Protein AF-A0A0D2D6T4-F1 (afdb_monomer_lite)

Organism: NCBI:txid215243

Secondary structure (DSSP, 8-state):
-HHHHHHHTTTT---S-HHHHHHTTS-SSHHHHHHH-TTSHHHHHHHHHHHHHHHHHHHHT-GGGHHHHHHHHHHHHHHHH---SSTT-HHHHHHHHHHHHHHHHHHHHS-SSS-HHHHHHHHHHHHHHHHHHHHHTT----HHHHHHHHHHHHHHHHHHHHHT---HHHHHHHHHHHHTS-HHHHTT-HHHHHHHHHHHHHHHHH-SS--HHHHHHTS-GGG--S-GGG---HHHHHHHHTTTHHHH-TTS-TTS-PPPPPPHHHHHHHHHHHHHHHHHHHHHHHTT--S-HHHHHHHHHHHHHHHHHHHHHHHHHH-S----HHHHHHHHHHHHHHHHHHHHHHHHSTTHHHHHHHHHHHHHHHHHH-

Radius of gyration: 22.9 Å; chains: 1; bounding box: 55×46×65 Å

Structure (mmCIF, N/CA/C/O backbone):
data_AF-A0A0D2D6T4-F1
#
_entry.id   AF-A0A0D2D6T4-F1
#
loop_
_atom_site.group_PDB
_atom_site.id
_atom_site.type_symbol
_atom_site.label_atom_id
_atom_site.label_alt_id
_atom_site.label_comp_id
_atom_site.label_asym_id
_atom_site.label_entity_id
_atom_site.label_seq_id
_atom_site.pdbx_PDB_ins_code
_atom_site.Cartn_x
_atom_site.Cartn_y
_atom_site.Cartn_z
_atom_site.occupancy
_atom_site.B_iso_or_equiv
_atom_site.auth_seq_id
_atom_site.auth_comp_id
_atom_site.auth_asym_id
_atom_site.auth_atom_id
_atom_site.pdbx_PDB_model_num
ATOM 1 N N . MET A 1 1 ? -0.166 -14.106 -16.302 1.00 88.19 1 MET A N 1
ATOM 2 C CA . MET A 1 1 ? 0.747 -13.078 -15.743 1.00 88.19 1 MET A CA 1
ATOM 3 C C . MET A 1 1 ? 0.333 -11.686 -16.197 1.00 88.19 1 MET A C 1
ATOM 5 O O . MET A 1 1 ? -0.173 -10.953 -15.367 1.00 88.19 1 MET A O 1
ATOM 9 N N . ILE A 1 2 ? 0.419 -11.361 -17.492 1.00 90.38 2 ILE A N 1
ATOM 10 C CA . ILE A 1 2 ? 0.046 -10.035 -18.029 1.00 90.38 2 ILE A CA 1
ATOM 11 C C . ILE A 1 2 ? -1.381 -9.615 -17.632 1.00 90.38 2 ILE A C 1
ATOM 13 O O . ILE A 1 2 ? -1.570 -8.547 -17.066 1.00 90.38 2 ILE A O 1
ATOM 17 N N . GLU A 1 3 ? -2.380 -10.480 -17.823 1.00 88.69 3 GLU A N 1
ATOM 18 C CA . GLU A 1 3 ? -3.764 -10.184 -17.408 1.00 88.69 3 GLU A CA 1
ATOM 19 C C . GLU A 1 3 ? -3.902 -9.929 -15.899 1.00 88.69 3 GLU A C 1
ATOM 21 O O . GLU A 1 3 ? -4.675 -9.075 -15.469 1.00 88.69 3 GLU A O 1
ATOM 26 N N . HIS A 1 4 ? -3.131 -10.652 -15.083 1.00 87.50 4 HIS A N 1
ATOM 27 C CA . HIS A 1 4 ? -3.132 -10.474 -13.634 1.00 87.50 4 HIS A CA 1
ATOM 28 C C . HIS A 1 4 ? -2.545 -9.109 -13.249 1.00 87.50 4 HIS A C 1
ATOM 30 O O . HIS A 1 4 ? -3.138 -8.404 -12.437 1.00 87.50 4 HIS A O 1
ATOM 36 N N . TYR A 1 5 ? -1.451 -8.693 -13.895 1.00 91.25 5 TYR A N 1
ATOM 37 C CA . TYR A 1 5 ? -0.889 -7.348 -13.750 1.00 91.25 5 TYR A CA 1
ATOM 38 C C . TYR A 1 5 ? -1.898 -6.257 -14.120 1.00 91.25 5 TYR A C 1
ATOM 40 O O . TYR A 1 5 ? -2.129 -5.347 -13.327 1.00 91.25 5 TYR A O 1
ATOM 48 N N . LEU A 1 6 ? -2.551 -6.379 -15.280 1.00 90.38 6 LEU A N 1
ATOM 49 C CA . LEU A 1 6 ? -3.561 -5.415 -15.730 1.00 90.38 6 LEU A CA 1
ATOM 50 C C . LEU A 1 6 ? -4.735 -5.312 -14.742 1.00 90.38 6 LEU A C 1
ATOM 52 O O . LEU A 1 6 ? -5.252 -4.227 -14.497 1.00 90.38 6 LEU A O 1
ATOM 56 N N . LYS A 1 7 ? -5.144 -6.436 -14.142 1.00 87.62 7 LYS A N 1
ATOM 57 C CA . LYS A 1 7 ? -6.266 -6.489 -13.196 1.00 87.62 7 LYS A CA 1
ATOM 58 C C . LYS A 1 7 ? -5.933 -5.944 -11.802 1.00 87.62 7 LYS A C 1
ATOM 60 O O . LYS A 1 7 ? -6.830 -5.415 -11.146 1.00 87.62 7 LYS A O 1
ATOM 65 N N . VAL A 1 8 ? -4.712 -6.168 -11.316 1.00 87.31 8 VAL A N 1
ATOM 66 C CA . VAL A 1 8 ? -4.340 -5.941 -9.906 1.00 87.31 8 VAL A CA 1
ATOM 67 C C . VAL A 1 8 ? -3.426 -4.733 -9.733 1.00 87.31 8 VAL A C 1
ATOM 69 O O . VAL A 1 8 ? -3.604 -3.964 -8.794 1.00 87.31 8 VAL A O 1
ATOM 72 N N . VAL A 1 9 ? -2.455 -4.556 -10.628 1.00 90.25 9 VAL A N 1
ATOM 73 C CA . VAL A 1 9 ? -1.401 -3.548 -10.475 1.00 90.25 9 VAL A CA 1
ATOM 74 C C . VAL A 1 9 ? -1.791 -2.241 -11.143 1.00 90.25 9 VAL A C 1
ATOM 76 O O . VAL A 1 9 ? -1.708 -1.211 -10.492 1.00 90.25 9 VAL A O 1
ATOM 79 N N . VAL A 1 10 ? -2.265 -2.259 -12.393 1.00 87.88 10 VAL A N 1
ATOM 80 C CA . VAL A 1 10 ? -2.522 -1.027 -13.174 1.00 87.88 10 VAL A CA 1
ATOM 81 C C . VAL A 1 10 ? -3.550 -0.105 -12.516 1.00 87.88 10 VAL A C 1
ATOM 83 O O . VAL A 1 10 ? -3.416 1.117 -12.575 1.00 87.88 10 VAL A O 1
ATOM 86 N N . SER A 1 11 ? -4.558 -0.669 -11.842 1.00 82.81 11 SER A N 1
ATOM 87 C CA . SER A 1 11 ? -5.554 0.127 -11.115 1.00 82.81 11 SER A CA 1
ATOM 88 C C . SER A 1 11 ? -4.965 0.903 -9.937 1.00 82.81 11 SER A C 1
ATOM 90 O O . SER A 1 11 ? -5.529 1.916 -9.542 1.00 82.81 11 SER A O 1
ATOM 92 N N . GLU A 1 12 ? -3.852 0.428 -9.376 1.00 85.62 12 GLU A N 1
ATOM 93 C CA . GLU A 1 12 ? -3.219 0.999 -8.187 1.00 85.62 12 GLU A CA 1
ATOM 94 C C . GLU A 1 12 ? -1.945 1.784 -8.525 1.00 85.62 12 GLU A C 1
ATOM 96 O O . GLU A 1 12 ? -1.728 2.876 -8.002 1.00 85.62 12 GLU A O 1
ATOM 101 N N . PHE A 1 13 ? -1.115 1.257 -9.423 1.00 88.81 13 PHE A N 1
ATOM 102 C CA . PHE A 1 13 ? 0.166 1.814 -9.835 1.00 88.81 13 PHE A CA 1
ATOM 103 C C . PHE A 1 13 ? 0.249 1.862 -11.359 1.00 88.81 13 PHE A C 1
ATOM 105 O O . PHE A 1 13 ? 0.457 0.848 -12.027 1.00 88.81 13 PHE A O 1
ATOM 112 N N . LYS A 1 14 ? 0.157 3.073 -11.910 1.00 88.94 14 LYS A N 1
ATOM 113 C CA . LYS A 1 14 ? 0.321 3.335 -13.344 1.00 88.94 14 LYS A CA 1
ATOM 114 C C . LYS A 1 14 ? 1.806 3.379 -13.705 1.00 88.94 14 LYS A C 1
ATOM 116 O O . LYS A 1 14 ? 2.339 4.443 -14.003 1.00 88.94 14 LYS A O 1
ATOM 121 N N . LEU A 1 15 ? 2.492 2.237 -13.630 1.00 88.00 15 LEU A N 1
ATOM 122 C CA . LEU A 1 15 ? 3.939 2.126 -13.879 1.00 88.00 15 LEU A CA 1
ATOM 123 C C . LEU A 1 15 ? 4.319 2.302 -15.353 1.00 88.00 15 LEU A C 1
ATOM 125 O O . LEU A 1 15 ? 5.394 2.831 -15.638 1.00 88.00 15 LEU A O 1
ATOM 129 N N . LEU A 1 16 ? 3.456 1.894 -16.283 1.00 89.19 16 LEU A N 1
ATOM 130 C CA . LEU A 1 16 ? 3.732 1.928 -17.717 1.00 89.19 16 LEU A CA 1
ATOM 131 C C . LEU A 1 16 ? 2.926 3.032 -18.424 1.00 89.19 16 LEU A C 1
ATOM 133 O O . LEU A 1 16 ? 1.867 3.430 -17.943 1.00 89.19 16 LEU A O 1
ATOM 137 N N . PRO A 1 17 ? 3.409 3.554 -19.566 1.00 85.81 17 PRO A N 1
ATOM 138 C CA . PRO A 1 17 ? 2.596 4.383 -20.456 1.00 85.81 17 PRO A CA 1
ATOM 139 C C . PRO A 1 17 ? 1.376 3.617 -20.988 1.00 85.81 17 PRO A C 1
ATOM 141 O O . PRO A 1 17 ? 1.504 2.450 -21.355 1.00 85.81 17 PRO A O 1
ATOM 144 N N . THR A 1 18 ? 0.227 4.281 -21.161 1.00 81.81 18 THR A N 1
ATOM 145 C CA . THR A 1 18 ? -1.017 3.657 -21.671 1.00 81.81 18 THR A CA 1
ATOM 146 C C . THR A 1 18 ? -0.830 2.962 -23.025 1.00 81.81 18 THR A C 1
ATOM 148 O O . THR A 1 18 ? -1.409 1.906 -23.290 1.00 81.81 18 THR A O 1
ATOM 151 N N . ALA A 1 19 ? 0.013 3.537 -23.891 1.00 80.56 19 ALA A N 1
ATOM 152 C CA . ALA A 1 19 ? 0.353 2.945 -25.183 1.00 80.56 19 ALA A CA 1
ATOM 153 C C . ALA A 1 19 ? 1.073 1.593 -25.029 1.00 80.56 19 ALA A C 1
ATOM 155 O O . ALA A 1 19 ? 0.808 0.671 -25.794 1.00 80.56 19 ALA A O 1
ATOM 156 N N . GLN A 1 20 ? 1.937 1.470 -24.017 1.00 82.62 20 GLN A N 1
ATOM 157 C CA . GLN A 1 20 ? 2.655 0.234 -23.711 1.00 82.62 20 GLN A CA 1
ATOM 158 C C . GLN A 1 20 ? 1.758 -0.786 -23.011 1.00 82.62 20 GLN A C 1
ATOM 160 O O . GLN A 1 20 ? 1.871 -1.970 -23.284 1.00 82.62 20 GLN A O 1
ATOM 165 N N . GLU A 1 21 ? 0.823 -0.354 -22.162 1.00 81.81 21 GLU A N 1
ATOM 166 C CA . GLU A 1 21 ? -0.161 -1.259 -21.548 1.00 81.81 21 GLU A CA 1
ATOM 167 C C . GLU A 1 21 ? -1.067 -1.914 -22.599 1.00 81.81 21 GLU A C 1
ATOM 169 O O . GLU A 1 21 ? -1.351 -3.111 -22.529 1.00 81.81 21 GLU A O 1
ATOM 174 N N . SER A 1 22 ? -1.463 -1.142 -23.615 1.00 79.88 22 SER A N 1
ATOM 175 C CA . SER A 1 22 ? -2.326 -1.607 -24.706 1.00 79.88 22 SER A CA 1
ATOM 176 C C . SER A 1 22 ? -1.634 -2.616 -25.632 1.00 79.88 22 SER A C 1
ATOM 178 O O . SER A 1 22 ? -2.311 -3.410 -26.284 1.00 79.88 22 SER A O 1
ATOM 180 N N . SER A 1 23 ? -0.296 -2.613 -25.693 1.00 82.44 23 SER A N 1
ATOM 181 C CA . SER A 1 23 ? 0.483 -3.503 -26.561 1.00 82.44 23 SER A CA 1
ATOM 182 C C . SER A 1 23 ? 0.900 -4.823 -25.901 1.00 82.44 23 SER A C 1
ATOM 184 O O . SER A 1 23 ? 1.318 -5.744 -26.605 1.00 82.44 23 SER A O 1
ATOM 186 N N . LEU A 1 24 ? 0.737 -4.975 -24.578 1.00 83.25 24 LEU A N 1
ATOM 187 C CA . LEU A 1 24 ? 1.243 -6.140 -23.831 1.00 83.25 24 LEU A CA 1
ATOM 188 C C . LEU A 1 24 ? 0.670 -7.485 -24.307 1.00 83.25 24 LEU A C 1
ATOM 190 O O . LEU A 1 24 ? 1.347 -8.507 -24.214 1.00 83.25 24 LEU A O 1
ATOM 194 N N . LEU A 1 25 ? -0.570 -7.498 -24.804 1.00 85.75 25 LEU A N 1
ATOM 195 C CA . LEU A 1 25 ? -1.277 -8.716 -25.225 1.00 85.75 25 LEU A CA 1
ATOM 196 C C . LEU A 1 25 ? -1.116 -9.042 -26.720 1.00 85.75 25 LEU A C 1
ATOM 198 O O . LEU A 1 25 ? -1.708 -10.004 -27.198 1.00 85.75 25 LEU A O 1
ATOM 202 N N . ILE A 1 26 ? -0.322 -8.267 -27.467 1.00 86.44 26 ILE A N 1
ATOM 203 C CA . ILE A 1 26 ? -0.157 -8.456 -28.919 1.00 86.44 26 ILE A CA 1
ATOM 204 C C . ILE A 1 26 ? 0.676 -9.709 -29.239 1.00 86.44 26 ILE A C 1
ATOM 206 O O . ILE A 1 26 ? 0.500 -10.330 -30.287 1.00 86.44 26 ILE A O 1
ATOM 210 N N . HIS A 1 27 ? 1.598 -10.092 -28.354 1.00 84.69 27 HIS A N 1
ATOM 211 C CA . HIS A 1 27 ? 2.566 -11.151 -28.628 1.00 84.69 27 HIS A CA 1
ATOM 212 C C . HIS A 1 27 ? 2.088 -12.519 -28.130 1.00 84.69 27 HIS A C 1
ATOM 214 O O . HIS A 1 27 ? 1.858 -12.708 -26.940 1.00 84.69 27 HIS A O 1
ATOM 220 N N . GLU A 1 28 ? 2.049 -13.510 -29.026 1.00 82.12 28 GLU A N 1
ATOM 221 C CA . GLU A 1 28 ? 1.697 -14.900 -28.692 1.00 82.12 28 GLU A CA 1
ATOM 222 C C . GLU A 1 28 ? 2.700 -15.542 -27.712 1.00 82.12 28 GLU A C 1
ATOM 224 O O . GLU A 1 28 ? 2.317 -16.265 -26.795 1.00 82.12 28 GLU A O 1
ATOM 229 N N . ASN A 1 29 ? 3.997 -15.236 -27.862 1.00 87.38 29 ASN A N 1
ATOM 230 C CA . ASN A 1 29 ? 5.044 -15.635 -26.917 1.00 87.38 29 ASN A CA 1
ATOM 231 C C . ASN A 1 29 ? 5.882 -14.417 -26.487 1.00 87.38 29 ASN A C 1
ATOM 233 O O . ASN A 1 29 ? 6.942 -14.158 -27.074 1.00 87.38 29 ASN A O 1
ATOM 237 N N . PRO A 1 30 ? 5.428 -13.671 -25.461 1.00 87.19 30 PRO A N 1
ATOM 238 C CA . PRO A 1 30 ? 6.077 -12.432 -25.052 1.00 87.19 30 PRO A CA 1
ATOM 239 C C . PRO A 1 30 ? 7.516 -12.644 -24.567 1.00 87.19 30 PRO A C 1
ATOM 241 O O . PRO A 1 30 ? 8.387 -11.859 -24.911 1.00 87.19 30 PRO A O 1
ATOM 244 N N . LEU A 1 31 ? 7.813 -13.742 -23.858 1.00 85.31 31 LEU A N 1
ATOM 245 C CA . LEU A 1 31 ? 9.162 -14.021 -23.337 1.00 85.31 31 LEU A CA 1
ATOM 246 C C . LEU A 1 31 ? 10.193 -14.232 -24.455 1.00 85.31 31 LEU A C 1
ATOM 248 O O . LEU A 1 31 ? 11.288 -13.668 -24.417 1.00 85.31 31 LEU A O 1
ATOM 252 N N . LYS A 1 32 ? 9.841 -15.026 -25.476 1.00 88.31 32 LYS A N 1
ATOM 253 C CA . LYS A 1 32 ? 10.710 -15.239 -26.645 1.00 88.31 32 LYS A CA 1
ATOM 254 C C . LYS A 1 32 ? 10.909 -13.938 -27.424 1.00 88.31 32 LYS A C 1
ATOM 256 O O . LYS A 1 32 ? 12.011 -13.668 -27.910 1.00 88.31 32 LYS A O 1
ATOM 261 N N . TRP A 1 33 ? 9.849 -13.140 -27.537 1.00 90.12 33 TRP A N 1
ATOM 262 C CA . TRP A 1 33 ? 9.896 -11.854 -28.217 1.00 90.12 33 TRP A CA 1
ATOM 263 C C . TRP A 1 33 ? 10.809 -10.861 -27.483 1.00 90.12 33 TRP A C 1
ATOM 265 O O . TRP A 1 33 ? 11.714 -10.314 -28.111 1.00 90.12 33 TRP A O 1
ATOM 275 N N . THR A 1 34 ? 10.674 -10.718 -26.161 1.00 87.19 34 THR A N 1
ATOM 276 C CA . THR A 1 34 ? 11.539 -9.878 -25.314 1.00 87.19 34 THR A CA 1
ATOM 277 C C . THR A 1 34 ? 13.015 -10.250 -25.467 1.00 87.19 34 THR A C 1
ATOM 279 O O . THR A 1 34 ? 13.857 -9.376 -25.654 1.00 87.19 34 THR A O 1
ATOM 282 N N . ALA A 1 35 ? 13.344 -11.548 -25.461 1.00 86.31 35 ALA A N 1
ATOM 283 C CA . ALA A 1 35 ? 14.725 -12.011 -25.619 1.00 86.31 35 ALA A CA 1
ATOM 284 C C . ALA A 1 35 ? 15.351 -11.609 -26.968 1.00 86.31 35 ALA A C 1
ATOM 286 O O . ALA A 1 35 ? 16.564 -11.407 -27.043 1.00 86.31 35 ALA A O 1
ATOM 287 N N . SER A 1 36 ? 14.523 -11.480 -28.009 1.00 88.00 36 SER A N 1
ATOM 288 C CA . SER A 1 36 ? 14.942 -11.141 -29.373 1.00 88.00 36 SER A CA 1
ATOM 289 C C . SER A 1 36 ? 14.960 -9.629 -29.643 1.00 88.00 36 SER A C 1
ATOM 291 O O . SER A 1 36 ? 15.596 -9.201 -30.598 1.00 88.00 36 SER A O 1
ATOM 293 N N . ASN A 1 37 ? 14.293 -8.822 -28.807 1.00 85.75 37 ASN A N 1
ATOM 294 C CA . ASN A 1 37 ? 14.059 -7.390 -29.036 1.00 85.75 37 ASN A CA 1
ATOM 295 C C . ASN A 1 37 ? 14.462 -6.534 -27.824 1.00 85.75 37 ASN A C 1
ATOM 297 O O . ASN A 1 37 ? 13.753 -5.608 -27.452 1.00 85.75 37 ASN A O 1
ATOM 301 N N . LYS A 1 38 ? 15.603 -6.830 -27.190 1.00 80.56 38 LYS A N 1
ATOM 302 C CA . LYS A 1 38 ? 16.033 -6.178 -25.934 1.00 80.56 38 LYS A CA 1
ATOM 303 C C . LYS A 1 38 ? 16.125 -4.645 -25.988 1.00 80.56 38 LYS A C 1
ATOM 305 O O . LYS A 1 38 ? 16.027 -4.011 -24.950 1.00 80.56 38 LYS A O 1
ATOM 310 N N . GLY A 1 39 ? 16.319 -4.063 -27.173 1.00 77.00 39 GLY A N 1
ATOM 311 C CA . GLY A 1 39 ? 16.358 -2.608 -27.363 1.00 77.00 39 GLY A CA 1
ATOM 312 C C . GLY A 1 39 ? 14.988 -1.946 -27.556 1.00 77.00 39 GLY A C 1
ATOM 313 O O . GLY A 1 39 ? 14.927 -0.724 -27.658 1.00 77.00 39 GLY A O 1
ATOM 314 N N . ASP A 1 40 ? 13.902 -2.720 -27.644 1.00 84.44 40 ASP A N 1
ATOM 315 C CA . ASP A 1 40 ? 12.550 -2.187 -27.814 1.00 84.44 40 ASP A CA 1
ATOM 316 C C . ASP A 1 40 ? 11.945 -1.794 -26.449 1.00 84.44 40 ASP A C 1
ATOM 318 O O . ASP A 1 40 ? 11.963 -2.604 -25.518 1.00 84.44 40 ASP A O 1
ATOM 322 N N . PRO A 1 41 ? 11.351 -0.595 -26.300 1.00 84.00 41 PRO A N 1
ATOM 323 C CA . PRO A 1 41 ? 10.671 -0.178 -25.069 1.00 84.00 41 PRO A CA 1
ATOM 324 C C . PRO A 1 41 ? 9.613 -1.174 -24.562 1.00 84.00 41 PRO A C 1
ATOM 326 O O . PRO A 1 41 ? 9.427 -1.338 -23.356 1.00 84.00 41 PRO A O 1
ATOM 329 N N . SER A 1 42 ? 8.939 -1.877 -25.471 1.00 86.56 42 SER A N 1
ATOM 330 C CA . SER A 1 42 ? 7.929 -2.885 -25.135 1.00 86.56 42 SER A CA 1
ATOM 331 C C . SER A 1 42 ? 8.566 -4.134 -24.513 1.00 86.56 42 SER A C 1
ATOM 333 O O . SER A 1 42 ? 7.929 -4.829 -23.720 1.00 86.56 42 SER A O 1
ATOM 335 N N . ALA A 1 43 ? 9.843 -4.412 -24.802 1.00 88.50 43 ALA A N 1
ATOM 336 C CA . ALA A 1 43 ? 10.587 -5.483 -24.146 1.00 88.50 43 ALA A CA 1
ATOM 337 C C . ALA A 1 43 ? 10.837 -5.136 -22.673 1.00 88.50 43 ALA A C 1
ATOM 339 O O . ALA A 1 43 ? 10.564 -5.966 -21.805 1.00 88.50 43 ALA A O 1
ATOM 340 N N . SER A 1 44 ? 11.243 -3.897 -22.379 1.00 90.19 44 SER A N 1
ATOM 341 C CA . SER A 1 44 ? 11.376 -3.381 -21.009 1.00 90.19 44 SER A CA 1
ATOM 342 C C . SER A 1 44 ? 10.048 -3.418 -20.248 1.00 90.19 44 SER A C 1
ATOM 344 O O . SER A 1 44 ? 10.003 -3.873 -19.103 1.00 90.19 44 SER A O 1
ATOM 346 N N . ALA A 1 45 ? 8.949 -3.018 -20.900 1.00 91.62 45 ALA A N 1
ATOM 347 C CA . ALA A 1 45 ? 7.602 -3.101 -20.334 1.00 91.62 45 ALA A CA 1
ATOM 348 C C . ALA A 1 45 ? 7.234 -4.539 -19.935 1.00 91.62 45 ALA A C 1
ATOM 350 O O . ALA A 1 45 ? 6.783 -4.781 -18.815 1.00 91.62 45 ALA A O 1
ATOM 351 N N . LEU A 1 46 ? 7.477 -5.508 -20.824 1.00 92.44 46 LEU A N 1
ATOM 352 C CA . LEU A 1 46 ? 7.214 -6.921 -20.557 1.00 92.44 46 LEU A CA 1
ATOM 353 C C . LEU A 1 46 ? 8.064 -7.458 -19.400 1.00 92.44 46 LEU A C 1
ATOM 355 O O . LEU A 1 46 ? 7.520 -8.150 -18.543 1.00 92.44 46 LEU A O 1
ATOM 359 N N . ILE A 1 47 ? 9.356 -7.116 -19.326 1.00 93.00 47 ILE A N 1
ATOM 360 C CA . ILE A 1 47 ? 10.235 -7.521 -18.211 1.00 93.00 47 ILE A CA 1
ATOM 361 C C . ILE A 1 47 ? 9.655 -7.041 -16.871 1.00 93.00 47 ILE A C 1
ATOM 363 O O . ILE A 1 47 ? 9.524 -7.834 -15.935 1.00 93.00 47 ILE A O 1
ATOM 367 N N . ILE A 1 48 ? 9.233 -5.773 -16.804 1.00 94.69 48 ILE A N 1
ATOM 368 C CA . ILE A 1 48 ? 8.594 -5.186 -15.617 1.00 94.69 48 ILE A CA 1
ATOM 369 C C . ILE A 1 48 ? 7.313 -5.941 -15.243 1.00 94.69 48 ILE A C 1
ATOM 371 O O . ILE A 1 48 ? 7.146 -6.365 -14.097 1.00 94.69 48 ILE A O 1
ATOM 375 N N . VAL A 1 49 ? 6.421 -6.148 -16.215 1.00 94.94 49 VAL A N 1
ATOM 376 C CA . VAL A 1 49 ? 5.138 -6.837 -16.010 1.00 94.94 49 VAL A CA 1
ATOM 377 C C . VAL A 1 49 ? 5.354 -8.259 -15.511 1.00 94.94 49 VAL A C 1
ATOM 379 O O . VAL A 1 49 ? 4.662 -8.694 -14.585 1.00 94.94 49 VAL A O 1
ATOM 382 N N . PHE A 1 50 ? 6.310 -8.986 -16.091 1.00 93.94 50 PHE A N 1
ATOM 383 C CA . PHE A 1 50 ? 6.610 -10.354 -15.692 1.00 93.94 50 PHE A CA 1
ATOM 384 C C . PHE A 1 50 ? 7.135 -10.432 -14.266 1.00 93.94 50 PHE A C 1
ATOM 386 O O . PHE A 1 50 ? 6.629 -11.265 -13.519 1.00 93.94 50 PHE A O 1
ATOM 393 N N . ALA A 1 51 ? 8.069 -9.573 -13.849 1.00 94.81 51 ALA A N 1
ATOM 394 C CA . ALA A 1 51 ? 8.592 -9.676 -12.488 1.00 94.81 51 ALA A CA 1
ATOM 395 C C . ALA A 1 51 ? 7.550 -9.308 -11.428 1.00 94.81 51 ALA A C 1
ATOM 397 O O . ALA A 1 51 ? 7.388 -10.052 -10.465 1.00 94.81 51 ALA A O 1
ATOM 398 N N . VAL A 1 52 ? 6.793 -8.222 -11.628 1.00 96.00 52 VAL A N 1
ATOM 399 C CA . VAL A 1 52 ? 5.744 -7.817 -10.677 1.00 96.00 52 VAL A CA 1
ATOM 400 C C . VAL A 1 52 ? 4.649 -8.887 -10.599 1.00 96.00 52 VAL A C 1
ATOM 402 O O . VAL A 1 52 ? 4.220 -9.265 -9.508 1.00 96.00 52 VAL A O 1
ATOM 405 N N . SER A 1 53 ? 4.230 -9.437 -11.745 1.00 94.75 53 SER A N 1
ATOM 406 C CA . SER A 1 53 ? 3.257 -10.539 -11.778 1.00 94.75 53 SER A CA 1
ATOM 407 C C . SER A 1 53 ? 3.789 -11.793 -11.101 1.00 94.75 53 SER A C 1
ATOM 409 O O . SER A 1 53 ? 3.056 -12.442 -10.363 1.00 94.75 53 SER A O 1
ATOM 411 N N . ALA A 1 54 ? 5.039 -12.168 -11.380 1.00 94.56 54 ALA A N 1
ATOM 412 C CA . ALA A 1 54 ? 5.650 -13.357 -10.810 1.00 94.56 54 ALA A CA 1
ATOM 413 C C . ALA A 1 54 ? 5.789 -13.221 -9.292 1.00 94.56 54 ALA A C 1
ATOM 415 O O . ALA A 1 54 ? 5.498 -14.187 -8.594 1.00 94.56 54 ALA A O 1
ATOM 416 N N . ALA A 1 55 ? 6.127 -12.033 -8.780 1.00 94.50 55 ALA A N 1
ATOM 417 C CA . ALA A 1 55 ? 6.164 -11.759 -7.347 1.00 94.50 55 ALA A CA 1
ATOM 418 C C . ALA A 1 55 ? 4.781 -11.946 -6.696 1.00 94.50 55 ALA A C 1
ATOM 420 O O . ALA A 1 55 ? 4.665 -12.674 -5.710 1.00 94.50 55 ALA A O 1
ATOM 421 N N . LEU A 1 56 ? 3.724 -11.365 -7.282 1.00 93.81 56 LEU A N 1
ATOM 422 C CA . LEU A 1 56 ? 2.349 -11.508 -6.779 1.00 93.81 56 LEU A CA 1
ATOM 423 C C . LEU A 1 56 ? 1.871 -12.962 -6.810 1.00 93.81 56 LEU A C 1
ATOM 425 O O . LEU A 1 56 ? 1.399 -13.480 -5.805 1.00 93.81 56 LEU A O 1
ATOM 429 N N . ILE A 1 57 ? 2.032 -13.642 -7.947 1.00 92.69 57 ILE A N 1
ATOM 430 C CA . ILE A 1 57 ? 1.575 -15.027 -8.120 1.00 92.69 57 ILE A CA 1
ATOM 431 C C . ILE A 1 57 ? 2.355 -15.970 -7.203 1.00 92.69 57 ILE A C 1
ATOM 433 O O . ILE A 1 57 ? 1.750 -16.860 -6.613 1.00 92.69 57 ILE A O 1
ATOM 437 N N . THR A 1 58 ? 3.666 -15.765 -7.043 1.00 92.81 58 THR A N 1
ATOM 438 C CA . THR A 1 58 ? 4.485 -16.582 -6.134 1.00 92.81 58 THR A CA 1
ATOM 439 C C . THR A 1 58 ? 3.977 -16.489 -4.699 1.00 92.81 58 THR A C 1
ATOM 441 O O . THR A 1 58 ? 3.927 -17.496 -3.999 1.00 92.81 58 THR A O 1
ATOM 444 N N . ARG A 1 59 ? 3.584 -15.288 -4.263 1.00 91.44 59 ARG A N 1
ATOM 445 C CA . ARG A 1 59 ? 3.062 -15.054 -2.916 1.00 91.44 59 ARG A CA 1
ATOM 446 C C . ARG A 1 59 ? 1.630 -15.562 -2.736 1.00 91.44 59 ARG A C 1
ATOM 448 O O . ARG A 1 59 ? 1.318 -16.155 -1.711 1.00 91.44 59 ARG A O 1
ATOM 455 N N . ASP A 1 60 ? 0.751 -15.290 -3.699 1.00 87.69 60 ASP A N 1
ATOM 456 C CA . ASP A 1 60 ? -0.692 -15.481 -3.523 1.00 87.69 60 ASP A CA 1
ATOM 457 C C . ASP A 1 60 ? -1.213 -16.833 -4.018 1.00 87.69 60 ASP A C 1
ATOM 459 O O . ASP A 1 60 ? -2.241 -17.291 -3.523 1.00 87.69 60 ASP A O 1
ATOM 463 N N . LEU A 1 61 ? -0.558 -17.452 -5.007 1.00 86.50 61 LEU A N 1
ATOM 464 C CA . LEU A 1 61 ? -1.123 -18.579 -5.759 1.00 86.50 61 LEU A CA 1
ATOM 465 C C . LEU A 1 61 ? -0.206 -19.804 -5.821 1.00 86.50 61 LEU A C 1
ATOM 467 O O . LEU A 1 61 ? -0.683 -20.917 -5.617 1.00 86.50 61 LEU A O 1
ATOM 471 N N . ASP A 1 62 ? 1.079 -19.627 -6.138 1.00 88.62 62 ASP A N 1
ATOM 472 C CA . ASP A 1 62 ? 1.990 -20.748 -6.385 1.00 88.62 62 ASP A CA 1
ATOM 473 C C . ASP A 1 62 ? 3.442 -20.437 -6.000 1.00 88.62 62 ASP A C 1
ATOM 475 O O . ASP A 1 62 ? 4.221 -19.888 -6.783 1.00 88.62 62 ASP A O 1
ATOM 479 N N . VAL A 1 63 ? 3.835 -20.883 -4.805 1.00 87.56 63 VAL A N 1
ATOM 480 C CA . VAL A 1 63 ? 5.195 -20.726 -4.265 1.00 87.56 63 VAL A CA 1
ATOM 481 C C . VAL A 1 63 ? 6.257 -21.405 -5.147 1.00 87.56 63 VAL A C 1
ATOM 483 O O . VAL A 1 63 ? 7.419 -20.993 -5.133 1.00 87.56 63 VAL A O 1
ATOM 486 N N . ASN A 1 64 ? 5.892 -22.388 -5.983 1.00 89.62 64 ASN A N 1
ATOM 487 C CA . ASN A 1 64 ? 6.845 -23.051 -6.882 1.00 89.62 64 ASN A CA 1
ATOM 488 C C . ASN A 1 64 ? 7.402 -22.106 -7.960 1.00 89.62 64 ASN A C 1
ATOM 490 O O . ASN A 1 64 ? 8.455 -22.377 -8.542 1.00 89.62 64 ASN A O 1
ATOM 494 N N . LEU A 1 65 ? 6.747 -20.964 -8.200 1.00 89.56 65 LEU A N 1
ATOM 495 C CA . LEU A 1 65 ? 7.223 -19.934 -9.122 1.00 89.56 65 LEU A CA 1
ATOM 496 C C . LEU A 1 65 ? 8.294 -19.010 -8.524 1.00 89.56 65 LEU A C 1
ATOM 498 O O . LEU A 1 65 ? 8.777 -18.122 -9.229 1.00 89.56 65 LEU A O 1
ATOM 502 N N . ALA A 1 66 ? 8.759 -19.249 -7.293 1.00 89.44 66 ALA A N 1
ATOM 503 C CA . ALA A 1 66 ? 9.788 -18.430 -6.648 1.00 89.44 66 ALA A CA 1
ATOM 504 C C . ALA A 1 66 ? 11.069 -18.277 -7.486 1.00 89.44 66 ALA A C 1
ATOM 506 O O . ALA A 1 66 ? 11.622 -17.181 -7.580 1.00 89.44 66 ALA A O 1
ATOM 507 N N . ILE A 1 67 ? 11.512 -19.344 -8.165 1.00 91.81 67 ILE A N 1
ATOM 508 C CA . ILE A 1 67 ? 12.688 -19.290 -9.052 1.00 91.81 67 ILE A CA 1
ATOM 509 C C . ILE A 1 67 ? 12.427 -18.374 -10.255 1.00 91.81 67 ILE A C 1
ATOM 511 O O . ILE A 1 67 ? 13.317 -17.633 -10.673 1.00 91.81 67 ILE A O 1
ATOM 515 N N . VAL A 1 68 ? 11.214 -18.412 -10.815 1.00 90.94 68 VAL A N 1
ATOM 516 C CA . VAL A 1 68 ? 10.817 -17.542 -11.930 1.00 90.94 68 VAL A CA 1
ATOM 517 C C . VAL A 1 68 ? 10.775 -16.092 -11.461 1.00 90.94 68 VAL A C 1
ATOM 519 O O . VAL A 1 68 ? 11.373 -15.236 -12.104 1.00 90.94 68 VAL A O 1
ATOM 522 N N . SER A 1 69 ? 10.156 -15.830 -10.307 1.00 92.31 69 SER A N 1
ATOM 523 C CA . SER A 1 69 ? 10.105 -14.495 -9.709 1.00 92.31 69 SER A CA 1
ATOM 524 C C . SER A 1 69 ? 11.497 -13.920 -9.456 1.00 92.31 69 SER A C 1
ATOM 526 O O . SER A 1 69 ? 11.730 -12.753 -9.763 1.00 92.31 69 SER A O 1
ATOM 528 N N . LEU A 1 70 ? 12.426 -14.724 -8.929 1.00 92.12 70 LEU A N 1
ATOM 529 C CA . LEU A 1 70 ? 13.799 -14.289 -8.679 1.00 92.12 70 LEU A CA 1
ATOM 530 C C . LEU A 1 70 ? 14.505 -13.904 -9.984 1.00 92.12 70 LEU A C 1
ATOM 532 O O . LEU A 1 70 ? 15.043 -12.806 -10.086 1.00 92.12 70 LEU A O 1
ATOM 536 N N . ARG A 1 71 ? 14.426 -14.763 -11.009 1.00 91.94 71 ARG A N 1
ATOM 537 C CA . ARG A 1 71 ? 15.027 -14.491 -12.324 1.00 91.94 71 ARG A CA 1
ATOM 538 C C . ARG A 1 71 ? 14.443 -13.243 -12.981 1.00 91.94 71 ARG A C 1
ATOM 540 O O . ARG A 1 71 ? 15.191 -12.424 -13.498 1.00 91.94 71 ARG A O 1
ATOM 547 N N . SER A 1 72 ? 13.121 -13.074 -12.939 1.00 92.69 72 SER A N 1
ATOM 548 C CA . SER A 1 72 ? 12.476 -11.881 -13.491 1.00 92.69 72 SER A CA 1
ATOM 549 C C . SER A 1 72 ? 12.876 -10.611 -12.736 1.00 92.69 72 SER A C 1
ATOM 551 O O . SER A 1 72 ? 13.047 -9.567 -13.360 1.00 92.69 72 SER A O 1
ATOM 553 N N . ARG A 1 73 ? 13.081 -10.688 -11.413 1.00 93.50 73 ARG A N 1
ATOM 554 C CA . ARG A 1 73 ? 13.614 -9.563 -10.631 1.00 93.50 73 ARG A CA 1
ATOM 555 C C . ARG A 1 73 ? 15.049 -9.226 -11.040 1.00 93.50 73 ARG A C 1
ATOM 557 O O . ARG A 1 73 ? 15.361 -8.049 -11.203 1.00 93.50 73 ARG A O 1
ATOM 564 N N . ASP A 1 74 ? 15.895 -10.231 -11.260 1.00 92.56 74 ASP A N 1
ATOM 565 C CA . ASP A 1 74 ? 17.271 -10.029 -11.736 1.00 92.56 74 ASP A CA 1
ATOM 566 C C . ASP A 1 74 ? 17.306 -9.350 -13.115 1.00 92.56 74 ASP A C 1
ATOM 568 O O . ASP A 1 74 ? 18.182 -8.529 -13.386 1.00 92.56 74 ASP A O 1
ATOM 572 N N . ASP A 1 75 ? 16.343 -9.651 -13.987 1.00 91.44 75 ASP A N 1
ATOM 573 C CA . ASP A 1 75 ? 16.229 -8.995 -15.291 1.00 91.44 75 ASP A CA 1
ATOM 574 C C . ASP A 1 75 ? 15.814 -7.517 -15.172 1.00 91.44 75 ASP A C 1
ATOM 576 O O . ASP A 1 75 ? 16.361 -6.681 -15.891 1.00 91.44 75 ASP A O 1
ATOM 580 N N . ILE A 1 76 ? 14.947 -7.154 -14.215 1.00 93.12 76 ILE A N 1
ATOM 581 C CA . ILE A 1 76 ? 14.685 -5.734 -13.905 1.00 93.12 76 ILE A CA 1
ATOM 582 C C . ILE A 1 76 ? 15.927 -5.065 -13.306 1.00 93.12 76 ILE A C 1
ATOM 584 O O . ILE A 1 76 ? 16.225 -3.923 -13.647 1.00 93.12 76 ILE A O 1
ATOM 588 N N . HIS A 1 77 ? 16.679 -5.749 -12.440 1.00 92.06 77 HIS A N 1
ATOM 589 C CA . HIS A 1 77 ? 17.928 -5.202 -11.907 1.00 92.06 77 HIS A CA 1
ATOM 590 C C . HIS A 1 77 ? 18.917 -4.846 -13.014 1.00 92.06 77 HIS A C 1
ATOM 592 O O . HIS A 1 77 ? 19.513 -3.774 -12.959 1.00 92.06 77 HIS A O 1
ATOM 598 N N . LYS A 1 78 ? 19.062 -5.704 -14.031 1.00 90.50 78 LYS A N 1
ATOM 599 C CA . LYS A 1 78 ? 19.888 -5.398 -15.207 1.00 90.50 78 LYS A CA 1
ATOM 600 C C . LYS A 1 78 ? 19.364 -4.162 -15.929 1.00 90.50 78 LYS A C 1
ATOM 602 O O . LYS A 1 78 ? 20.141 -3.248 -16.159 1.00 90.50 78 LYS A O 1
ATOM 607 N N . LEU A 1 79 ? 18.054 -4.078 -16.173 1.00 87.38 79 LEU A N 1
ATOM 608 C CA . LEU A 1 79 ? 17.429 -2.903 -16.790 1.00 87.38 79 LEU A CA 1
ATOM 609 C C . LEU A 1 79 ? 17.668 -1.607 -15.985 1.00 87.38 79 LEU A C 1
ATOM 611 O O . LEU A 1 79 ? 17.867 -0.545 -16.562 1.00 87.38 79 LEU A O 1
ATOM 615 N N . ALA A 1 80 ? 17.680 -1.681 -14.652 1.00 88.81 80 ALA A N 1
ATOM 616 C CA . ALA A 1 80 ? 17.956 -0.541 -13.772 1.00 88.81 80 ALA A CA 1
ATOM 617 C C . ALA A 1 80 ? 19.453 -0.169 -13.676 1.00 88.81 80 ALA A C 1
ATOM 619 O O . ALA A 1 80 ? 19.787 0.912 -13.181 1.00 88.81 80 ALA A O 1
ATOM 620 N N . LEU A 1 81 ? 20.348 -1.071 -14.088 1.00 84.56 81 LEU A N 1
ATOM 621 C CA . LEU A 1 81 ? 21.806 -0.904 -14.079 1.00 84.56 81 LEU A CA 1
ATOM 622 C C . LEU A 1 81 ? 22.390 -0.635 -15.471 1.00 84.56 81 LEU A C 1
ATOM 624 O O . LEU A 1 81 ? 23.554 -0.257 -15.558 1.00 84.56 81 LEU A O 1
ATOM 628 N N . GLU A 1 82 ? 21.624 -0.844 -16.542 1.00 72.31 82 GLU A N 1
ATOM 629 C CA . GLU A 1 82 ? 22.038 -0.517 -17.903 1.00 72.31 82 GLU A CA 1
ATOM 630 C C . GLU A 1 82 ? 22.206 1.002 -18.036 1.00 72.31 82 GLU A C 1
ATOM 632 O O . GLU A 1 82 ? 21.268 1.753 -18.305 1.00 72.31 82 GLU A O 1
ATOM 637 N N . ASP A 1 83 ? 23.441 1.463 -17.848 1.00 56.66 83 ASP A N 1
ATOM 638 C CA . ASP A 1 83 ? 23.873 2.760 -18.340 1.00 56.66 83 ASP A CA 1
ATOM 639 C C . ASP A 1 83 ? 23.980 2.618 -19.860 1.00 56.66 83 ASP A C 1
ATOM 641 O O . ASP A 1 83 ? 24.917 2.018 -20.394 1.00 56.66 83 ASP A O 1
ATOM 645 N N . GLY A 1 84 ? 22.950 3.086 -20.569 1.00 53.03 84 GLY A N 1
ATOM 646 C CA . GLY A 1 84 ? 22.954 3.091 -22.025 1.00 53.03 84 GLY A CA 1
ATOM 647 C C . GLY A 1 84 ? 24.238 3.740 -22.567 1.00 53.03 84 GLY A C 1
ATOM 648 O O . GLY A 1 84 ? 24.850 4.569 -21.890 1.00 53.03 84 GLY A O 1
ATOM 649 N N . PRO A 1 85 ? 24.644 3.438 -23.815 1.00 46.66 85 PRO A N 1
ATOM 650 C CA . PRO A 1 85 ? 25.867 3.982 -24.421 1.00 46.66 85 PRO A CA 1
ATOM 651 C C . PRO A 1 85 ? 25.893 5.519 -24.481 1.00 46.66 85 PRO A C 1
ATOM 653 O O . PRO A 1 85 ? 26.927 6.107 -24.786 1.00 46.66 85 PRO A O 1
ATOM 656 N N . ASN A 1 86 ? 24.763 6.168 -24.184 1.00 48.59 86 ASN A N 1
ATOM 657 C CA . ASN A 1 86 ? 24.656 7.595 -23.967 1.00 48.59 86 ASN A CA 1
ATOM 658 C C . ASN A 1 86 ? 23.759 7.856 -22.730 1.00 48.59 86 ASN A C 1
ATOM 660 O O . ASN A 1 86 ? 22.533 7.884 -22.874 1.00 48.59 86 ASN A O 1
ATOM 664 N N . PRO A 1 87 ? 24.323 8.046 -21.520 1.00 50.91 87 PRO A N 1
ATOM 665 C CA . PRO A 1 87 ? 23.554 8.280 -20.287 1.00 50.91 87 PRO A CA 1
ATOM 666 C C . PRO A 1 87 ? 22.717 9.574 -20.324 1.00 50.91 87 PRO A C 1
ATOM 668 O O . PRO A 1 87 ? 21.898 9.809 -19.444 1.00 50.91 87 PRO A O 1
ATOM 671 N N . ALA A 1 88 ? 22.895 10.393 -21.364 1.00 50.06 88 ALA A N 1
ATOM 672 C CA . ALA A 1 88 ? 22.172 11.633 -21.607 1.00 50.06 88 ALA A CA 1
ATOM 673 C C . ALA A 1 88 ? 20.857 11.471 -22.399 1.00 50.06 88 ALA A C 1
ATOM 675 O O . ALA A 1 88 ? 20.224 12.479 -22.689 1.00 50.06 8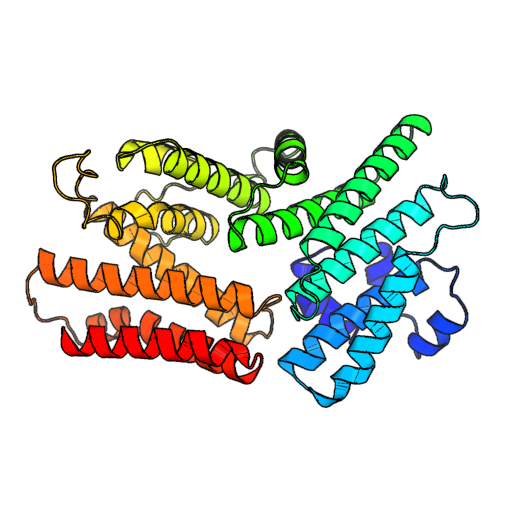8 ALA A O 1
ATOM 676 N N . GLN A 1 89 ? 20.434 10.258 -22.794 1.00 63.91 89 GLN A N 1
ATOM 677 C CA . GLN A 1 89 ? 19.139 10.088 -23.473 1.00 63.91 89 GLN A CA 1
ATOM 678 C C . GLN A 1 89 ? 17.973 9.978 -22.468 1.00 63.91 89 GLN A C 1
ATOM 680 O O . GLN A 1 89 ? 17.918 8.998 -21.716 1.00 63.91 89 GLN A O 1
ATOM 685 N N . PRO A 1 90 ? 16.978 10.892 -22.504 1.00 65.62 90 PRO A N 1
ATOM 686 C CA . PRO A 1 90 ? 15.839 10.890 -21.575 1.00 65.62 90 PRO A CA 1
ATOM 687 C C . PRO A 1 90 ? 15.039 9.578 -21.567 1.00 65.62 90 PRO A C 1
ATOM 689 O O . PRO A 1 90 ? 14.482 9.178 -20.545 1.00 65.62 90 PRO A O 1
ATOM 692 N N . SER A 1 91 ? 15.000 8.866 -22.697 1.00 77.81 91 SER A N 1
ATOM 693 C CA . SER A 1 91 ? 14.313 7.576 -22.830 1.00 77.81 91 SER A CA 1
ATOM 694 C C . SER A 1 91 ? 14.943 6.471 -21.973 1.00 77.81 91 SER A C 1
ATOM 696 O O . SER A 1 91 ? 14.213 5.686 -21.367 1.00 77.81 91 SER A O 1
ATOM 698 N N . SER A 1 92 ? 16.275 6.425 -21.880 1.00 81.25 92 SER A N 1
ATOM 699 C CA . SER A 1 92 ? 17.001 5.436 -21.074 1.00 81.25 92 SER A CA 1
ATOM 700 C C . SER A 1 92 ? 16.781 5.692 -19.585 1.00 81.25 92 SER A C 1
ATOM 702 O O . SER A 1 92 ? 16.424 4.782 -18.838 1.00 81.25 92 SER A O 1
ATOM 704 N N . THR A 1 93 ? 16.905 6.952 -19.159 1.00 86.56 93 THR A N 1
ATOM 705 C CA . THR A 1 93 ? 16.685 7.364 -17.765 1.00 86.56 93 THR A CA 1
ATOM 706 C C . THR A 1 93 ? 15.239 7.119 -17.323 1.00 86.56 93 THR A C 1
ATOM 708 O O . THR A 1 93 ? 14.998 6.653 -16.209 1.00 86.56 93 THR A O 1
ATOM 711 N N . LYS A 1 94 ? 14.261 7.320 -18.217 1.00 88.94 94 LYS A N 1
ATOM 712 C CA . LYS A 1 94 ? 12.847 6.991 -17.974 1.00 88.94 94 LYS A CA 1
ATOM 713 C C . LYS A 1 94 ? 12.634 5.501 -17.690 1.00 88.94 94 LYS A C 1
ATOM 715 O O . LYS A 1 94 ? 11.938 5.159 -16.731 1.00 88.94 94 LYS A O 1
ATOM 720 N N . TRP A 1 95 ? 13.241 4.608 -18.474 1.00 89.44 95 TRP A N 1
ATOM 721 C CA . TRP A 1 95 ? 13.146 3.162 -18.231 1.00 89.44 95 TRP A CA 1
ATOM 722 C C . TRP A 1 95 ? 13.908 2.721 -16.985 1.00 89.44 95 TRP A C 1
ATOM 724 O O . TRP A 1 95 ? 13.377 1.908 -16.233 1.00 89.44 95 TRP A O 1
ATOM 734 N N . LYS A 1 96 ? 15.073 3.314 -16.703 1.00 91.88 96 LYS A N 1
ATOM 735 C CA . LYS A 1 96 ? 15.815 3.107 -15.450 1.00 91.88 96 LYS A CA 1
ATOM 736 C C . LYS A 1 96 ? 14.963 3.467 -14.232 1.00 91.88 96 LYS A C 1
ATOM 738 O O . LYS A 1 96 ? 14.794 2.652 -13.329 1.00 91.88 96 LYS A O 1
ATOM 743 N N . CYS A 1 97 ? 14.349 4.647 -14.241 1.00 93.19 97 CYS A N 1
ATOM 744 C CA . CYS A 1 97 ? 13.461 5.101 -13.174 1.00 93.19 97 CYS A CA 1
ATOM 745 C C . CYS A 1 97 ? 12.214 4.199 -13.038 1.00 93.19 97 CYS A C 1
ATOM 747 O O . CYS A 1 97 ? 11.853 3.792 -11.933 1.00 93.19 97 CYS A O 1
ATOM 749 N N . THR A 1 98 ? 11.608 3.787 -14.158 1.00 94.44 98 THR A N 1
ATOM 750 C CA . THR A 1 98 ? 10.469 2.848 -14.160 1.00 94.44 98 THR A CA 1
ATOM 751 C C . THR A 1 98 ? 10.858 1.474 -13.597 1.00 94.44 98 THR A C 1
ATOM 753 O O . THR A 1 98 ? 10.114 0.897 -12.804 1.00 94.44 98 THR A O 1
ATOM 756 N N . ALA A 1 99 ? 12.036 0.960 -13.958 1.00 95.38 99 ALA A N 1
ATOM 757 C CA . ALA A 1 99 ? 12.578 -0.294 -13.445 1.00 95.38 99 ALA A CA 1
ATOM 758 C C . ALA A 1 99 ? 12.824 -0.224 -11.930 1.00 95.38 99 ALA A C 1
ATOM 760 O O . ALA A 1 99 ? 12.453 -1.147 -11.208 1.00 95.38 99 ALA A O 1
ATOM 761 N N . LEU A 1 100 ? 13.364 0.889 -11.425 1.00 96.50 100 LEU A N 1
ATOM 762 C CA . LEU A 1 100 ? 13.550 1.114 -9.987 1.00 96.50 100 LEU A CA 1
ATOM 763 C C . LEU A 1 100 ? 12.213 1.163 -9.231 1.00 96.50 100 LEU A C 1
ATOM 765 O O . LEU A 1 100 ? 12.089 0.540 -8.178 1.00 96.50 100 LEU A O 1
ATOM 769 N N . CYS A 1 101 ? 11.181 1.801 -9.795 1.00 96.81 101 CYS A N 1
ATOM 770 C CA . CYS A 1 101 ? 9.826 1.761 -9.231 1.00 96.81 101 CYS A CA 1
ATOM 771 C C . CYS A 1 101 ? 9.264 0.332 -9.194 1.00 96.81 101 CYS A C 1
ATOM 773 O O . CYS A 1 101 ? 8.627 -0.064 -8.219 1.00 96.81 101 CYS A O 1
ATOM 775 N N . ALA A 1 102 ? 9.510 -0.461 -10.240 1.00 96.75 102 ALA A N 1
ATOM 776 C CA . ALA A 1 102 ? 9.087 -1.856 -10.290 1.00 96.75 102 ALA A CA 1
ATOM 777 C C . ALA A 1 102 ? 9.832 -2.732 -9.266 1.00 96.75 102 ALA A C 1
ATOM 779 O O . ALA A 1 102 ? 9.207 -3.595 -8.652 1.00 96.75 102 ALA A O 1
ATOM 780 N N . LEU A 1 103 ? 11.128 -2.494 -9.030 1.00 96.62 103 LEU A N 1
ATOM 781 C CA . LEU A 1 103 ? 11.898 -3.162 -7.970 1.00 96.62 103 LEU A CA 1
ATOM 782 C C . LEU A 1 103 ? 11.372 -2.797 -6.579 1.00 96.62 103 LEU A C 1
ATOM 784 O O . LEU A 1 103 ? 11.144 -3.691 -5.765 1.00 96.62 103 LEU A O 1
ATOM 788 N N . ALA A 1 104 ? 11.102 -1.513 -6.328 1.00 96.88 104 ALA A N 1
ATOM 789 C CA . ALA A 1 104 ? 10.464 -1.063 -5.094 1.00 96.88 104 ALA A CA 1
ATOM 790 C C . ALA A 1 104 ? 9.101 -1.747 -4.890 1.00 96.88 104 ALA A C 1
ATOM 792 O O . ALA A 1 104 ? 8.820 -2.265 -3.811 1.00 96.88 104 ALA A O 1
ATOM 793 N N . LEU A 1 105 ? 8.279 -1.838 -5.940 1.00 96.19 105 LEU A N 1
ATOM 794 C CA . LEU A 1 105 ? 7.007 -2.557 -5.893 1.00 96.19 105 LEU A CA 1
ATOM 795 C C . LEU A 1 105 ? 7.194 -4.059 -5.618 1.00 96.19 105 LEU A C 1
ATOM 797 O O . LEU A 1 105 ? 6.431 -4.632 -4.844 1.00 96.19 105 LEU A O 1
ATOM 801 N N . CYS A 1 106 ? 8.212 -4.701 -6.196 1.00 95.75 106 CYS A N 1
ATOM 802 C CA . CYS A 1 106 ? 8.532 -6.100 -5.904 1.00 95.75 106 CYS A CA 1
ATOM 803 C C . CYS A 1 106 ? 8.914 -6.305 -4.429 1.00 95.75 106 CYS A C 1
ATOM 805 O O . CYS A 1 106 ? 8.469 -7.282 -3.831 1.00 95.75 106 CYS A O 1
ATOM 807 N N . GLU A 1 107 ? 9.667 -5.382 -3.821 1.00 94.56 107 GLU A N 1
ATOM 808 C CA . GLU A 1 107 ? 9.962 -5.420 -2.379 1.00 94.56 107 GLU A CA 1
ATOM 809 C C . GLU A 1 107 ? 8.721 -5.151 -1.517 1.00 94.56 107 GLU A C 1
ATOM 811 O O . GLU A 1 107 ? 8.563 -5.763 -0.463 1.00 94.56 107 GLU A O 1
ATOM 816 N N . LEU A 1 108 ? 7.794 -4.299 -1.965 1.00 94.38 108 LEU A N 1
ATOM 817 C CA . LEU A 1 108 ? 6.498 -4.141 -1.296 1.00 94.38 108 LEU A CA 1
ATOM 818 C C . LEU A 1 108 ? 5.667 -5.428 -1.348 1.00 94.38 108 LEU A C 1
ATOM 820 O O . LEU A 1 108 ? 4.985 -5.750 -0.379 1.00 94.38 108 LEU A O 1
ATOM 824 N N . ILE A 1 109 ? 5.712 -6.171 -2.453 1.00 94.56 109 ILE A N 1
ATOM 825 C CA . ILE A 1 109 ? 4.984 -7.437 -2.600 1.00 94.56 109 ILE A CA 1
ATOM 826 C C . ILE A 1 109 ? 5.618 -8.532 -1.736 1.00 94.56 109 ILE A C 1
ATOM 828 O O . ILE A 1 109 ? 4.897 -9.231 -1.017 1.00 94.56 109 ILE A O 1
ATOM 832 N N . CYS A 1 110 ? 6.948 -8.646 -1.798 1.00 90.62 110 CYS A N 1
ATOM 833 C CA . CYS A 1 110 ? 7.770 -9.653 -1.133 1.00 90.62 110 CYS A CA 1
ATOM 834 C C . CYS A 1 110 ? 9.020 -8.992 -0.509 1.00 90.62 110 CYS A C 1
ATOM 836 O O . CYS A 1 110 ? 10.046 -8.887 -1.191 1.00 90.62 110 CYS A O 1
ATOM 838 N N . PRO A 1 111 ? 8.975 -8.585 0.777 1.00 87.38 111 PRO A N 1
ATOM 839 C CA . PRO A 1 111 ? 10.072 -7.867 1.432 1.00 87.38 111 PRO A CA 1
ATOM 840 C C . PRO A 1 111 ? 11.216 -8.832 1.764 1.00 87.38 111 PRO A C 1
ATOM 842 O O . PRO A 1 111 ? 11.284 -9.395 2.854 1.00 87.38 111 PRO A O 1
ATOM 845 N N . THR A 1 112 ? 12.097 -9.078 0.797 1.00 81.75 112 THR A N 1
ATOM 846 C CA . THR A 1 112 ? 13.132 -10.125 0.895 1.00 81.75 112 THR A CA 1
ATOM 847 C C . THR A 1 112 ? 14.531 -9.564 1.069 1.00 81.75 112 THR A C 1
ATOM 849 O O . THR A 1 112 ? 15.367 -10.225 1.679 1.00 81.75 112 THR A O 1
ATOM 852 N N . SER A 1 113 ? 14.802 -8.365 0.547 1.00 83.00 113 SER A N 1
ATOM 853 C CA . SER A 1 113 ? 16.142 -7.769 0.579 1.00 83.00 113 SER A CA 1
ATOM 854 C C . SER A 1 113 ? 16.250 -6.566 1.515 1.00 83.00 113 SER A C 1
ATOM 856 O O . SER A 1 113 ? 17.357 -6.163 1.864 1.00 83.00 113 SER A O 1
ATOM 858 N N . GLY A 1 114 ? 15.120 -5.968 1.912 1.00 86.75 114 GLY A N 1
ATOM 859 C CA . GLY A 1 114 ? 15.117 -4.733 2.702 1.00 86.75 114 GLY A CA 1
ATOM 860 C C . GLY A 1 114 ? 15.590 -3.503 1.915 1.00 86.75 114 GLY A C 1
ATOM 861 O O . GLY A 1 114 ? 15.842 -2.456 2.505 1.00 86.75 114 GLY A O 1
ATOM 862 N N . GLN A 1 115 ? 15.698 -3.603 0.586 1.00 92.25 115 GLN A N 1
ATOM 863 C CA . GLN A 1 115 ? 16.227 -2.549 -0.289 1.00 92.25 115 GLN A CA 1
ATOM 864 C C . GLN A 1 115 ? 15.170 -1.545 -0.763 1.00 92.25 115 GLN A C 1
ATOM 866 O O . GLN A 1 115 ? 15.456 -0.712 -1.617 1.00 92.25 115 GLN A O 1
ATOM 871 N N . LEU A 1 116 ? 13.956 -1.579 -0.208 1.00 93.88 116 LEU A N 1
ATOM 872 C CA . LEU A 1 116 ? 12.862 -0.694 -0.619 1.00 93.88 116 LEU A CA 1
ATOM 873 C C . LEU A 1 116 ? 13.283 0.786 -0.644 1.00 93.88 116 LEU A C 1
ATOM 875 O O . LEU A 1 116 ? 13.104 1.454 -1.657 1.00 93.88 116 LEU A O 1
ATOM 879 N N . TRP A 1 117 ? 13.913 1.277 0.427 1.00 93.25 117 TRP A N 1
ATOM 880 C CA . TRP A 1 117 ? 14.403 2.660 0.490 1.00 93.25 117 TRP A CA 1
ATOM 881 C C . TRP A 1 117 ? 15.549 2.955 -0.484 1.00 93.25 117 TRP A C 1
ATOM 883 O O . TRP A 1 117 ? 15.646 4.081 -0.963 1.00 93.25 117 TRP A O 1
ATOM 893 N N . ASP A 1 118 ? 16.398 1.970 -0.794 1.00 93.94 118 ASP A N 1
ATOM 894 C CA . ASP A 1 118 ? 17.463 2.133 -1.794 1.00 93.94 118 ASP A CA 1
ATOM 895 C C . ASP A 1 118 ? 16.863 2.320 -3.190 1.00 93.94 118 ASP A C 1
ATOM 897 O O . ASP A 1 118 ? 17.204 3.266 -3.901 1.00 93.94 118 ASP A O 1
ATOM 901 N N . PHE A 1 119 ? 15.902 1.470 -3.564 1.00 95.69 119 PHE A N 1
ATOM 902 C CA . PHE A 1 119 ? 15.226 1.581 -4.854 1.00 95.69 119 PHE A CA 1
ATOM 903 C C . PHE A 1 119 ? 14.447 2.884 -4.990 1.00 95.69 119 PHE A C 1
ATOM 905 O O . PHE A 1 119 ? 14.531 3.516 -6.041 1.00 95.69 119 PHE A O 1
ATOM 912 N N . LEU A 1 120 ? 13.740 3.312 -3.940 1.00 95.44 120 LEU A N 1
ATOM 913 C CA . LEU A 1 120 ? 13.018 4.584 -3.943 1.00 95.44 120 LEU A CA 1
ATOM 914 C C . LEU A 1 120 ? 13.967 5.783 -4.037 1.00 95.44 120 LEU A C 1
ATOM 916 O O . LEU A 1 120 ? 13.780 6.628 -4.909 1.00 95.44 120 LEU A O 1
ATOM 920 N N . GLY A 1 121 ? 15.048 5.807 -3.250 1.00 94.38 121 GLY A N 1
ATOM 921 C CA . GLY A 1 121 ? 16.051 6.873 -3.316 1.00 94.38 121 GLY A CA 1
ATOM 922 C C . GLY A 1 121 ? 16.724 6.970 -4.689 1.00 94.38 121 GLY A C 1
ATOM 923 O O . GLY A 1 121 ? 16.890 8.060 -5.233 1.00 94.38 121 GLY A O 1
ATOM 924 N N . ARG A 1 122 ? 17.047 5.830 -5.311 1.00 94.69 122 ARG A N 1
ATOM 925 C CA . ARG A 1 122 ? 17.596 5.790 -6.676 1.00 94.69 122 ARG A CA 1
ATOM 926 C C . ARG A 1 122 ? 16.565 6.185 -7.733 1.00 94.69 122 ARG A C 1
ATOM 928 O O . ARG A 1 122 ? 16.939 6.797 -8.735 1.00 94.69 122 ARG A O 1
ATOM 935 N N . ALA A 1 123 ? 15.292 5.830 -7.547 1.00 95.12 123 ALA A N 1
ATOM 936 C CA . ALA A 1 123 ? 14.210 6.234 -8.444 1.00 95.12 123 ALA A CA 1
ATOM 937 C C . ALA A 1 123 ? 13.996 7.751 -8.392 1.00 95.12 123 ALA A C 1
ATOM 939 O O . ALA A 1 123 ? 13.881 8.372 -9.446 1.00 95.12 123 ALA A O 1
ATOM 940 N N . ALA A 1 124 ? 14.013 8.331 -7.188 1.00 93.88 124 ALA A N 1
ATOM 941 C CA . ALA A 1 124 ? 13.953 9.768 -6.949 1.00 93.88 124 ALA A CA 1
ATOM 942 C C . ALA A 1 124 ? 15.125 10.504 -7.615 1.00 93.88 124 ALA A C 1
ATOM 944 O O . ALA A 1 124 ? 14.891 11.413 -8.405 1.00 93.88 124 ALA A O 1
ATOM 945 N N . ALA A 1 125 ? 16.365 10.045 -7.410 1.00 92.38 125 ALA A N 1
ATOM 946 C CA . ALA A 1 125 ? 17.536 10.615 -8.083 1.00 92.38 125 ALA A CA 1
ATOM 947 C C . ALA A 1 125 ? 17.415 10.533 -9.619 1.00 92.38 125 ALA A C 1
ATOM 949 O O . ALA A 1 125 ? 17.594 11.522 -10.320 1.00 92.38 125 ALA A O 1
ATOM 950 N N . SER A 1 126 ? 16.992 9.378 -10.150 1.00 92.00 126 SER A N 1
ATOM 951 C CA . SER A 1 126 ? 16.780 9.211 -11.598 1.00 92.00 126 SER A CA 1
ATOM 952 C C . SER A 1 126 ? 15.656 10.106 -12.141 1.00 92.00 126 SER A C 1
ATOM 954 O O . SER A 1 126 ? 15.665 10.468 -13.315 1.00 92.00 126 SER A O 1
ATOM 956 N N . MET A 1 127 ? 14.659 10.437 -11.315 1.00 91.69 127 MET A N 1
ATOM 957 C CA . MET A 1 127 ? 13.578 11.359 -11.669 1.00 91.69 127 MET A CA 1
ATOM 958 C C . MET A 1 127 ? 14.078 12.804 -11.728 1.00 91.69 127 MET A C 1
ATOM 960 O O . MET A 1 127 ? 13.695 13.539 -12.637 1.00 91.69 127 MET A O 1
ATOM 964 N N . GLU A 1 128 ? 14.942 13.209 -10.799 1.00 90.06 128 GLU A N 1
ATOM 965 C CA . GLU A 1 128 ? 15.586 14.526 -10.822 1.00 90.06 128 GLU A CA 1
ATOM 966 C C . GLU A 1 128 ? 16.456 14.690 -12.076 1.00 90.06 128 GLU A C 1
ATOM 968 O O . GLU A 1 128 ? 16.260 15.659 -12.816 1.00 90.06 128 GLU A O 1
ATOM 973 N N . ASP A 1 129 ? 17.295 13.695 -12.392 1.00 88.75 129 ASP A N 1
ATOM 974 C CA . ASP A 1 129 ? 18.109 13.660 -13.618 1.00 88.75 129 ASP A CA 1
ATOM 975 C C . ASP A 1 129 ? 17.236 13.784 -14.879 1.00 88.75 129 ASP A C 1
ATOM 977 O O . ASP A 1 129 ? 17.533 14.542 -15.807 1.00 88.75 129 ASP A O 1
ATOM 981 N N . LEU A 1 130 ? 16.117 13.049 -14.913 1.00 87.75 130 LEU A N 1
ATOM 982 C CA . LEU A 1 130 ? 15.178 13.080 -16.029 1.00 87.75 130 LEU A CA 1
ATOM 983 C C . LEU A 1 130 ? 14.575 14.479 -16.195 1.00 87.75 130 LEU A C 1
ATOM 985 O O . LEU A 1 130 ? 14.547 15.017 -17.299 1.00 87.75 130 LEU A O 1
ATOM 989 N N . GLN A 1 131 ? 14.125 15.100 -15.109 1.00 86.44 131 GLN A N 1
ATOM 990 C CA . GLN A 1 131 ? 13.549 16.443 -15.145 1.00 86.44 131 GLN A CA 1
ATOM 991 C C . GLN A 1 131 ? 14.557 17.508 -15.571 1.00 86.44 131 GLN A C 1
ATOM 993 O O . GLN A 1 131 ? 14.184 18.444 -16.283 1.00 86.44 131 GLN A O 1
ATOM 998 N N . GLU A 1 132 ? 15.816 17.380 -15.155 1.00 85.00 132 GLU A N 1
ATOM 999 C CA . GLU A 1 132 ? 16.885 18.264 -15.604 1.00 85.00 132 GLU A CA 1
ATOM 1000 C C . GLU A 1 132 ? 17.100 18.129 -17.117 1.00 85.00 132 GLU A C 1
ATOM 1002 O O . GLU A 1 132 ? 17.074 19.133 -17.833 1.00 85.00 132 GLU A O 1
ATOM 1007 N N . GLY A 1 133 ? 17.168 16.894 -17.628 1.00 82.06 133 GLY A N 1
ATOM 1008 C CA . GLY A 1 133 ? 17.259 16.606 -19.062 1.00 82.06 133 GLY A CA 1
ATOM 1009 C C . GLY A 1 133 ? 16.132 17.247 -19.883 1.00 82.06 133 GLY A C 1
ATOM 1010 O O . GLY A 1 133 ? 16.393 17.932 -20.872 1.00 82.06 133 GLY A O 1
ATOM 1011 N N . TYR A 1 134 ? 14.878 17.128 -19.432 1.00 80.00 134 TYR A N 1
ATOM 1012 C CA . TYR A 1 134 ? 13.733 17.759 -20.109 1.00 80.00 134 TYR A CA 1
ATOM 1013 C C . TYR A 1 134 ? 13.806 19.296 -20.112 1.00 80.00 134 TYR A C 1
ATOM 1015 O O . TYR A 1 134 ? 13.422 19.928 -21.102 1.00 80.00 134 TYR A O 1
ATOM 1023 N N . LYS A 1 135 ? 14.317 19.917 -19.036 1.00 80.06 135 LYS A N 1
ATOM 1024 C CA . LYS A 1 135 ? 14.530 21.375 -18.980 1.00 80.06 135 LYS A CA 1
ATOM 1025 C C . LYS A 1 135 ? 15.579 21.826 -19.996 1.00 80.06 135 LYS A C 1
ATOM 1027 O O . LYS A 1 135 ? 15.371 22.847 -20.654 1.00 80.06 135 LYS A O 1
ATOM 1032 N N . PHE A 1 136 ? 16.668 21.071 -20.156 1.00 74.69 136 PHE A N 1
ATOM 1033 C CA . PHE A 1 136 ? 17.701 21.366 -21.154 1.00 74.69 136 PHE A CA 1
ATOM 1034 C C . PHE A 1 136 ? 17.172 21.267 -22.589 1.00 74.69 136 PHE A C 1
ATOM 1036 O O . PHE A 1 136 ? 17.472 22.132 -23.413 1.00 74.69 136 PHE A O 1
ATOM 1043 N N . GLU A 1 137 ? 16.337 20.269 -22.879 1.00 74.94 137 GLU A N 1
ATOM 1044 C CA . GLU A 1 137 ? 15.772 20.043 -24.217 1.00 74.94 137 GLU A CA 1
ATOM 1045 C C . GLU A 1 137 ? 14.607 20.989 -24.575 1.00 74.94 137 GLU A C 1
ATOM 1047 O O . GLU A 1 137 ? 14.133 20.977 -25.711 1.00 74.94 137 GLU A O 1
ATOM 1052 N N . ARG A 1 138 ? 14.146 21.838 -23.638 1.00 65.94 138 ARG A N 1
ATOM 1053 C CA . ARG A 1 138 ? 12.957 22.713 -23.782 1.00 65.94 138 ARG A CA 1
ATOM 1054 C C . ARG A 1 138 ? 11.697 21.963 -24.233 1.00 65.94 138 ARG A C 1
ATOM 1056 O O . ARG A 1 138 ? 10.803 22.554 -24.841 1.00 65.94 138 ARG A O 1
ATOM 1063 N N . SER A 1 139 ? 11.613 20.671 -23.932 1.00 66.12 139 SER A N 1
ATOM 1064 C CA . SER A 1 139 ? 10.418 19.881 -24.196 1.00 66.12 139 SER A CA 1
ATOM 1065 C C . SER A 1 139 ? 9.362 20.202 -23.143 1.00 66.12 139 SER A C 1
ATOM 1067 O O . SER A 1 139 ? 9.668 20.376 -21.963 1.00 66.12 139 SER A O 1
ATOM 1069 N N . THR A 1 140 ? 8.093 20.249 -23.544 1.00 59.88 140 THR A N 1
ATOM 1070 C CA . THR A 1 140 ? 6.990 20.279 -22.578 1.00 59.88 140 THR A CA 1
ATOM 1071 C C . THR A 1 140 ? 7.028 19.010 -21.727 1.00 59.88 140 THR A C 1
ATOM 1073 O O . THR A 1 140 ? 7.331 17.935 -22.253 1.00 59.88 140 THR A O 1
ATOM 1076 N N . LEU A 1 141 ? 6.721 19.138 -20.431 1.00 62.25 141 LEU A N 1
ATOM 1077 C CA . LEU A 1 141 ? 6.630 18.014 -19.495 1.00 62.25 141 LEU A CA 1
ATOM 1078 C C . LEU A 1 141 ? 5.691 16.943 -20.066 1.00 62.25 141 LEU A C 1
ATOM 1080 O O . LEU A 1 141 ? 4.495 17.181 -20.235 1.00 62.25 141 LEU A O 1
ATOM 1084 N N . ASP A 1 142 ? 6.256 15.778 -20.373 1.00 75.31 142 ASP A N 1
ATOM 1085 C CA . ASP A 1 142 ? 5.535 14.634 -20.925 1.00 75.31 142 ASP A CA 1
ATOM 1086 C C . ASP A 1 142 ? 4.524 14.101 -19.892 1.00 75.31 142 ASP A C 1
ATOM 1088 O O . ASP A 1 142 ? 4.816 13.993 -18.698 1.00 75.31 142 ASP A O 1
ATOM 1092 N N . THR A 1 143 ? 3.328 13.735 -20.352 1.00 81.69 143 THR A N 1
ATOM 1093 C CA . THR A 1 143 ? 2.314 13.023 -19.557 1.00 81.69 143 THR A CA 1
ATOM 1094 C C . THR A 1 143 ? 2.882 11.796 -18.842 1.00 81.69 143 THR A C 1
ATOM 1096 O O . THR A 1 143 ? 2.513 11.513 -17.700 1.00 81.69 143 THR A O 1
ATOM 1099 N N . ASP A 1 144 ? 3.841 11.108 -19.462 1.00 82.19 144 ASP A N 1
ATOM 1100 C CA . ASP A 1 144 ? 4.496 9.957 -18.854 1.00 82.19 144 ASP A CA 1
ATOM 1101 C C . ASP A 1 144 ? 5.435 10.319 -17.701 1.00 82.19 144 ASP A C 1
ATOM 1103 O O . ASP A 1 144 ? 5.606 9.513 -16.787 1.00 82.19 144 ASP A O 1
ATOM 1107 N N . LEU A 1 145 ? 6.044 11.508 -17.732 1.00 86.38 145 LEU A N 1
ATOM 1108 C CA . LEU A 1 145 ? 6.907 11.985 -16.655 1.00 86.38 145 LEU A CA 1
ATOM 1109 C C . LEU A 1 145 ? 6.076 12.257 -15.398 1.00 86.38 145 LEU A C 1
ATOM 1111 O O . LEU A 1 145 ? 6.411 11.761 -14.326 1.00 86.38 145 LEU A O 1
ATOM 1115 N N . ARG A 1 146 ? 4.938 12.951 -15.553 1.00 86.44 146 ARG A N 1
ATOM 1116 C CA . ARG A 1 146 ? 3.983 13.196 -14.457 1.00 86.44 146 ARG A CA 1
ATOM 1117 C C . ARG A 1 146 ? 3.433 11.894 -13.878 1.00 86.44 146 ARG A C 1
ATOM 1119 O O . ARG A 1 146 ? 3.332 11.746 -12.666 1.00 86.44 146 ARG A O 1
ATOM 1126 N N . ARG A 1 147 ? 3.105 10.926 -14.740 1.00 89.06 147 ARG A N 1
ATOM 1127 C CA . ARG A 1 147 ? 2.650 9.589 -14.331 1.00 89.06 147 ARG A CA 1
ATOM 1128 C C . ARG A 1 147 ? 3.710 8.859 -13.498 1.00 89.06 147 ARG A C 1
ATOM 1130 O O . ARG A 1 147 ? 3.381 8.245 -12.480 1.00 89.06 147 ARG A O 1
ATOM 1137 N N . LEU A 1 148 ? 4.966 8.896 -13.939 1.00 90.38 148 LEU A N 1
ATOM 1138 C CA . LEU A 1 148 ? 6.065 8.240 -13.240 1.00 90.38 148 LEU A CA 1
ATOM 1139 C C . LEU A 1 148 ? 6.361 8.928 -11.902 1.00 90.38 148 LEU A C 1
ATOM 1141 O O . LEU A 1 148 ? 6.484 8.244 -10.892 1.00 90.38 148 LEU A O 1
ATOM 1145 N N . GLU A 1 149 ? 6.368 10.260 -11.866 1.00 91.12 149 GLU A N 1
ATOM 1146 C CA . GLU A 1 149 ? 6.499 11.035 -10.629 1.00 91.12 149 GLU A CA 1
ATOM 1147 C C . GLU A 1 149 ? 5.390 10.707 -9.624 1.00 91.12 149 GLU A C 1
ATOM 1149 O O . GLU A 1 149 ? 5.683 10.364 -8.480 1.00 91.12 149 GLU A O 1
ATOM 1154 N N . HIS A 1 150 ? 4.129 10.717 -10.061 1.00 90.62 150 HIS A N 1
ATOM 1155 C CA . HIS A 1 150 ? 2.996 10.310 -9.230 1.00 90.62 150 HIS A CA 1
ATOM 1156 C C . HIS A 1 150 ? 3.179 8.888 -8.674 1.00 90.62 150 HIS A C 1
ATOM 1158 O O . HIS A 1 150 ? 2.857 8.608 -7.521 1.00 90.62 150 HIS A O 1
ATOM 1164 N N . THR A 1 151 ? 3.728 7.972 -9.477 1.00 93.00 151 THR A N 1
ATOM 1165 C CA . THR A 1 151 ? 3.986 6.594 -9.039 1.00 93.00 151 THR A CA 1
ATOM 1166 C C . THR A 1 151 ? 5.061 6.531 -7.952 1.00 93.00 151 THR A C 1
ATOM 1168 O O . THR A 1 151 ? 4.866 5.822 -6.965 1.00 93.00 151 THR A O 1
ATOM 1171 N N . ILE A 1 152 ? 6.152 7.295 -8.086 1.00 94.75 152 ILE A N 1
ATOM 1172 C CA . ILE A 1 152 ? 7.188 7.402 -7.045 1.00 94.75 152 ILE A CA 1
ATOM 1173 C C . ILE A 1 152 ? 6.586 7.992 -5.774 1.00 94.75 152 ILE A C 1
ATOM 1175 O O . ILE A 1 152 ? 6.744 7.403 -4.711 1.00 94.75 152 ILE A O 1
ATOM 1179 N N . LEU A 1 153 ? 5.838 9.096 -5.883 1.00 93.88 153 LEU A N 1
ATOM 1180 C CA . LEU A 1 153 ? 5.161 9.727 -4.748 1.00 93.88 153 LEU A CA 1
ATOM 1181 C C . LEU A 1 153 ? 4.227 8.751 -4.028 1.00 93.88 153 LEU A C 1
ATOM 1183 O O . LEU A 1 153 ? 4.231 8.698 -2.800 1.00 93.88 153 LEU A O 1
ATOM 1187 N N . LYS A 1 154 ? 3.467 7.932 -4.765 1.00 93.69 154 LYS A N 1
ATOM 1188 C CA . LYS A 1 154 ? 2.591 6.918 -4.162 1.00 93.69 154 LYS A CA 1
ATOM 1189 C C . LYS A 1 154 ? 3.403 5.856 -3.420 1.00 93.69 154 LYS A C 1
ATOM 1191 O O . LYS A 1 154 ? 3.072 5.542 -2.279 1.00 93.69 154 LYS A O 1
ATOM 1196 N N . LEU A 1 155 ? 4.475 5.330 -4.014 1.00 94.50 155 LEU A N 1
ATOM 1197 C CA . LEU A 1 155 ? 5.337 4.336 -3.360 1.00 94.50 155 LEU A CA 1
ATOM 1198 C C . LEU A 1 155 ? 6.041 4.899 -2.112 1.00 94.50 155 LEU A C 1
ATOM 1200 O O . LEU A 1 155 ? 6.033 4.257 -1.062 1.00 94.50 155 LEU A O 1
ATOM 1204 N N . GLU A 1 156 ? 6.589 6.110 -2.211 1.00 94.00 156 GLU A N 1
ATOM 1205 C CA . GLU A 1 156 ? 7.184 6.868 -1.105 1.00 94.00 156 GLU A CA 1
ATOM 1206 C C . GLU A 1 156 ? 6.168 7.100 0.016 1.00 94.00 156 GLU A C 1
ATOM 1208 O O . GLU A 1 156 ? 6.457 6.810 1.173 1.00 94.00 156 GLU A O 1
ATOM 1213 N N . SER A 1 157 ? 4.941 7.518 -0.314 1.00 92.00 157 SER A N 1
ATOM 1214 C CA . SER A 1 157 ? 3.888 7.746 0.682 1.00 92.00 157 SER A CA 1
ATOM 1215 C C . SER A 1 157 ? 3.581 6.490 1.500 1.00 92.00 157 SER A C 1
ATOM 1217 O O . SER A 1 157 ? 3.429 6.569 2.721 1.00 92.00 157 SER A O 1
ATOM 1219 N N . LEU A 1 158 ? 3.547 5.318 0.854 1.00 91.31 158 LEU A N 1
ATOM 1220 C CA . LEU A 1 158 ? 3.329 4.037 1.522 1.00 91.31 158 LEU A CA 1
ATOM 1221 C C . LEU A 1 158 ? 4.506 3.691 2.437 1.00 91.31 158 LEU A C 1
ATOM 1223 O O . LEU A 1 158 ? 4.290 3.334 3.595 1.00 91.31 158 LEU A O 1
ATOM 1227 N N . ALA A 1 159 ? 5.739 3.840 1.945 1.00 92.25 159 ALA A N 1
ATOM 1228 C CA . ALA A 1 159 ? 6.947 3.564 2.713 1.00 92.25 159 ALA A CA 1
ATOM 1229 C C . ALA A 1 159 ? 7.087 4.506 3.921 1.00 92.25 159 ALA A C 1
ATOM 1231 O O . ALA A 1 159 ? 7.272 4.036 5.043 1.00 92.25 159 ALA A O 1
ATOM 1232 N N . THR A 1 160 ? 6.930 5.816 3.730 1.00 90.31 160 THR A N 1
ATOM 1233 C CA . THR A 1 160 ? 6.966 6.821 4.802 1.00 90.31 160 THR A CA 1
ATOM 1234 C C . THR A 1 160 ? 5.898 6.556 5.852 1.00 90.31 160 THR A C 1
ATOM 1236 O O . THR A 1 160 ? 6.202 6.556 7.044 1.00 90.31 160 THR A O 1
ATOM 1239 N N . THR A 1 161 ? 4.664 6.275 5.428 1.00 85.50 161 THR A N 1
ATOM 1240 C CA . THR A 1 161 ? 3.540 6.037 6.344 1.00 85.50 161 THR A CA 1
ATOM 1241 C C . THR A 1 161 ? 3.745 4.768 7.167 1.00 85.50 161 THR A C 1
ATOM 1243 O O . THR A 1 161 ? 3.437 4.748 8.358 1.00 85.50 161 THR A O 1
ATOM 1246 N N . HIS A 1 162 ? 4.272 3.709 6.555 1.00 88.38 162 HIS A N 1
ATOM 1247 C CA . HIS A 1 162 ? 4.528 2.441 7.229 1.00 88.38 162 HIS A CA 1
ATOM 1248 C C . HIS A 1 162 ? 5.758 2.503 8.153 1.00 88.38 162 HIS A C 1
ATOM 1250 O O . HIS A 1 162 ? 5.635 2.228 9.341 1.00 88.38 162 HIS A O 1
ATOM 1256 N N . PHE A 1 163 ? 6.920 2.943 7.660 1.00 87.81 163 PHE A N 1
ATOM 1257 C CA . PHE A 1 163 ? 8.148 3.001 8.467 1.00 87.81 163 PHE A CA 1
ATOM 1258 C C . PHE A 1 163 ? 8.209 4.196 9.422 1.00 87.81 163 PHE A C 1
ATOM 1260 O O . PHE A 1 163 ? 9.170 4.314 10.182 1.00 87.81 163 PHE A O 1
ATOM 1267 N N . ARG A 1 164 ? 7.234 5.112 9.351 1.00 84.00 164 ARG A N 1
ATOM 1268 C CA . ARG A 1 164 ? 7.226 6.393 10.079 1.00 84.00 164 ARG A CA 1
ATOM 1269 C C . ARG A 1 164 ? 8.524 7.179 9.870 1.00 84.00 164 ARG A C 1
ATOM 1271 O O . ARG A 1 164 ? 9.034 7.834 10.777 1.00 84.00 164 ARG A O 1
ATOM 1278 N N . ARG A 1 165 ? 9.076 7.087 8.656 1.00 85.12 165 ARG A N 1
ATOM 1279 C CA . ARG A 1 165 ? 10.341 7.713 8.266 1.00 85.12 165 ARG A CA 1
ATOM 1280 C C . ARG A 1 165 ? 10.071 8.838 7.264 1.00 85.12 165 ARG A C 1
ATOM 1282 O O . ARG A 1 165 ? 9.481 8.558 6.218 1.00 85.12 165 ARG A O 1
ATOM 1289 N N . PRO A 1 166 ? 10.522 10.076 7.534 1.00 83.38 166 PRO A N 1
ATOM 1290 C CA . PRO A 1 166 ? 10.341 11.184 6.603 1.00 83.38 166 PRO A CA 1
ATOM 1291 C C . PRO A 1 166 ? 11.131 10.954 5.309 1.00 83.38 166 PRO A C 1
ATOM 1293 O O . PRO A 1 166 ? 12.209 10.350 5.326 1.00 83.38 166 PRO A O 1
ATOM 1296 N N . SER A 1 167 ? 10.594 11.461 4.200 1.00 86.44 167 SER A N 1
ATOM 1297 C CA . SER A 1 167 ? 11.210 11.407 2.875 1.00 86.44 167 SER A CA 1
ATOM 1298 C C . SER A 1 167 ? 11.288 12.815 2.299 1.00 86.44 167 SER A C 1
ATOM 1300 O O . SER A 1 167 ? 10.267 13.428 2.009 1.00 86.44 167 SER A O 1
ATOM 1302 N N . LEU A 1 168 ? 12.509 13.322 2.109 1.00 85.38 168 LEU A N 1
ATOM 1303 C CA . LEU A 1 168 ? 12.734 14.671 1.577 1.00 85.38 168 LEU A CA 1
ATOM 1304 C C . LEU A 1 168 ? 12.177 14.831 0.159 1.00 85.38 168 LEU A C 1
ATOM 1306 O O . LEU A 1 168 ? 11.601 15.869 -0.161 1.00 85.38 168 LEU A O 1
ATOM 1310 N N . PHE A 1 169 ? 12.330 13.799 -0.676 1.00 87.31 169 PHE A N 1
ATOM 1311 C CA . PHE A 1 169 ? 11.788 13.805 -2.032 1.00 87.31 169 PHE A CA 1
ATOM 1312 C C . PHE A 1 169 ? 10.267 13.918 -1.991 1.00 87.31 169 PHE A C 1
ATOM 1314 O O . PHE A 1 169 ? 9.702 14.821 -2.606 1.00 87.31 169 PHE A O 1
ATOM 1321 N N . PHE A 1 170 ? 9.608 13.053 -1.213 1.00 86.94 170 PHE A N 1
ATOM 1322 C CA . PHE A 1 170 ? 8.165 13.131 -1.013 1.00 86.94 170 PHE A CA 1
ATOM 1323 C C . PHE A 1 170 ? 7.762 14.507 -0.486 1.00 86.94 170 PHE A C 1
ATOM 1325 O O . PHE A 1 170 ? 6.803 15.095 -0.977 1.00 86.94 170 PHE A O 1
ATOM 1332 N N . ASP A 1 171 ? 8.529 15.053 0.457 1.00 85.44 171 ASP A N 1
ATOM 1333 C CA . ASP A 1 171 ? 8.157 16.283 1.128 1.00 85.44 171 ASP A CA 1
ATOM 1334 C C . ASP A 1 171 ? 8.135 17.498 0.205 1.00 85.44 171 ASP A C 1
ATOM 1336 O O . ASP A 1 171 ? 7.192 18.290 0.264 1.00 85.44 171 ASP A O 1
ATOM 1340 N N . ILE A 1 172 ? 9.147 17.610 -0.652 1.00 86.44 172 ILE A N 1
ATOM 1341 C CA . ILE A 1 172 ? 9.293 18.702 -1.614 1.00 86.44 172 ILE A CA 1
ATOM 1342 C C . ILE A 1 172 ? 8.337 18.500 -2.793 1.00 86.44 172 ILE A C 1
ATOM 1344 O O . ILE A 1 172 ? 7.646 19.429 -3.211 1.00 86.44 172 ILE A O 1
ATOM 1348 N N . ARG A 1 173 ? 8.287 17.284 -3.347 1.00 87.81 173 ARG A N 1
ATOM 1349 C CA . ARG A 1 173 ? 7.561 17.004 -4.592 1.00 87.81 173 ARG A CA 1
ATOM 1350 C C . ARG A 1 173 ? 6.057 16.910 -4.398 1.00 87.81 173 ARG A C 1
ATOM 1352 O O . ARG A 1 173 ? 5.323 17.321 -5.290 1.00 87.81 173 ARG A O 1
ATOM 1359 N N . LEU A 1 174 ? 5.587 16.434 -3.244 1.00 86.75 174 LEU A N 1
ATOM 1360 C CA . LEU A 1 174 ? 4.155 16.374 -2.961 1.00 86.75 174 LEU A CA 1
ATOM 1361 C C . LEU A 1 174 ? 3.522 17.766 -2.997 1.00 86.75 174 LEU A C 1
ATOM 1363 O O . LEU A 1 174 ? 2.445 17.926 -3.559 1.00 86.75 174 LEU A O 1
ATOM 1367 N N . GLN A 1 175 ? 4.183 18.772 -2.419 1.00 84.81 175 GLN A N 1
ATOM 1368 C CA . GLN A 1 175 ? 3.648 20.131 -2.413 1.00 84.81 175 GLN A CA 1
ATOM 1369 C C . GLN A 1 175 ? 3.484 20.664 -3.842 1.00 84.81 175 GLN A C 1
ATOM 1371 O O . GLN A 1 175 ? 2.402 21.122 -4.198 1.00 84.81 175 GLN A O 1
ATOM 1376 N N . LEU A 1 176 ? 4.526 20.528 -4.666 1.00 83.69 176 LEU A N 1
ATOM 1377 C CA . LEU A 1 176 ? 4.494 20.945 -6.071 1.00 83.69 176 LEU A CA 1
ATOM 1378 C C . LEU A 1 176 ? 3.408 20.201 -6.859 1.00 83.69 176 LEU A C 1
ATOM 1380 O O . LEU A 1 176 ? 2.689 20.805 -7.646 1.00 83.69 176 LEU A O 1
ATOM 1384 N N . TYR A 1 177 ? 3.257 18.898 -6.614 1.00 83.12 177 TYR A N 1
ATOM 1385 C CA . TYR A 1 177 ? 2.226 18.087 -7.252 1.00 83.12 177 TYR A CA 1
ATOM 1386 C C . TYR A 1 177 ? 0.808 18.561 -6.903 1.00 83.12 177 TYR A C 1
ATOM 1388 O O . TYR A 1 177 ? -0.041 18.667 -7.784 1.00 83.12 177 TYR A O 1
ATOM 1396 N N . LEU A 1 178 ? 0.546 18.871 -5.629 1.00 83.25 178 LEU A N 1
ATOM 1397 C CA . LEU A 1 178 ? -0.774 19.316 -5.173 1.00 83.25 178 LEU A CA 1
ATOM 1398 C C . LEU A 1 178 ? -1.127 20.731 -5.657 1.00 83.25 178 LEU A C 1
ATOM 1400 O O . LEU A 1 178 ? -2.306 21.013 -5.858 1.00 83.25 178 LEU A O 1
ATOM 1404 N N . GLU A 1 179 ? -0.137 21.604 -5.866 1.00 81.62 179 GLU A N 1
ATOM 1405 C CA . GLU A 1 179 ? -0.339 22.937 -6.457 1.00 81.62 179 GLU A CA 1
ATOM 1406 C C . GLU A 1 179 ? -0.822 22.862 -7.921 1.00 81.62 179 GLU A C 1
ATOM 1408 O O . GLU A 1 179 ? -1.551 23.744 -8.377 1.00 81.62 179 GLU A O 1
ATOM 1413 N N . ASP A 1 180 ? -0.481 21.782 -8.633 1.00 74.50 180 ASP A N 1
ATOM 1414 C CA . ASP A 1 180 ? -0.836 21.561 -10.040 1.00 74.50 180 ASP A CA 1
ATOM 1415 C C . ASP A 1 180 ? -2.229 20.919 -10.248 1.00 74.50 180 ASP A C 1
ATOM 1417 O O . ASP A 1 180 ? -2.7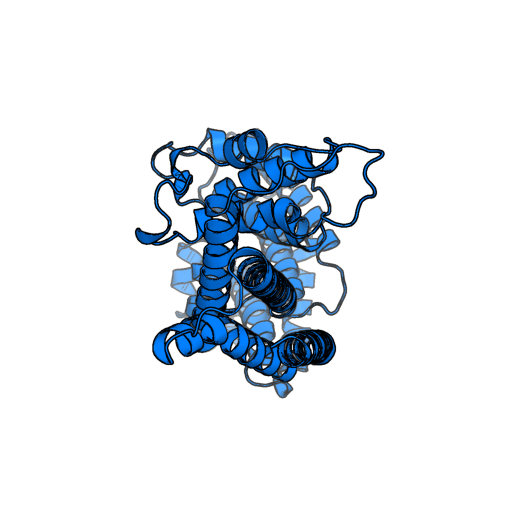10 20.844 -11.386 1.00 74.50 180 ASP A O 1
ATOM 1421 N N . ILE A 1 181 ? -2.892 20.437 -9.189 1.00 74.06 181 ILE A N 1
ATOM 1422 C CA . ILE A 1 181 ? -4.172 19.714 -9.286 1.00 74.06 181 ILE A CA 1
ATOM 1423 C C . ILE A 1 181 ? -5.367 20.665 -9.110 1.00 74.06 181 ILE A C 1
ATOM 1425 O O . ILE A 1 181 ? -5.428 21.415 -8.132 1.00 74.06 181 ILE A O 1
ATOM 1429 N N . PRO A 1 182 ? -6.388 20.604 -9.991 1.00 73.00 182 PRO A N 1
ATOM 1430 C CA . PRO A 1 182 ? -7.641 21.318 -9.777 1.00 73.00 182 PRO A CA 1
ATOM 1431 C C . PRO A 1 182 ? -8.298 20.936 -8.444 1.00 73.00 182 PRO A C 1
ATOM 1433 O O . PRO A 1 182 ? -8.458 19.761 -8.118 1.00 73.00 182 PRO A O 1
ATOM 1436 N N . THR A 1 183 ? -8.775 21.931 -7.698 1.00 69.25 183 THR A N 1
ATOM 1437 C CA . THR A 1 183 ? -9.371 21.751 -6.359 1.00 69.25 183 THR A CA 1
ATOM 1438 C C . THR A 1 183 ? -10.539 20.758 -6.305 1.00 69.25 183 THR A C 1
ATOM 1440 O O . THR A 1 183 ? -10.776 20.160 -5.258 1.00 69.25 183 THR A O 1
ATOM 1443 N N . LEU A 1 184 ? -11.253 20.564 -7.418 1.00 61.56 184 LEU A N 1
ATOM 1444 C CA . LEU A 1 184 ? -12.364 19.613 -7.548 1.00 61.56 184 LEU A CA 1
ATOM 1445 C C . LEU A 1 184 ? -11.920 18.142 -7.506 1.00 61.56 184 LEU A C 1
ATOM 1447 O O . LEU A 1 184 ? -12.664 17.312 -6.990 1.00 61.56 184 LEU A O 1
ATOM 1451 N N . ASP A 1 185 ? -10.715 17.830 -7.986 1.00 70.25 185 ASP A N 1
ATOM 1452 C CA . ASP A 1 185 ? -10.208 16.452 -8.067 1.00 70.25 185 ASP A CA 1
ATOM 1453 C C . ASP A 1 185 ? -9.350 16.077 -6.846 1.00 70.25 185 ASP A C 1
ATOM 1455 O O . ASP A 1 185 ? -9.207 14.899 -6.508 1.00 70.25 185 ASP A O 1
ATOM 1459 N N . LEU A 1 186 ? -8.855 17.090 -6.127 1.00 71.69 186 LEU A N 1
ATOM 1460 C CA . LEU A 1 186 ? -7.919 16.977 -5.006 1.00 71.69 186 LEU A CA 1
ATOM 1461 C C . LEU A 1 186 ? -8.410 16.043 -3.886 1.00 71.69 186 LEU A C 1
ATOM 1463 O O . LEU A 1 186 ? -7.642 15.267 -3.330 1.00 71.69 186 LEU A O 1
ATOM 1467 N N . VAL A 1 187 ? -9.706 16.086 -3.563 1.00 62.09 187 VAL A N 1
ATOM 1468 C CA . VAL A 1 187 ? -10.296 15.311 -2.451 1.00 62.09 187 VAL A CA 1
ATOM 1469 C C . VAL A 1 187 ? -10.330 13.807 -2.749 1.00 62.09 187 VAL A C 1
ATOM 1471 O O . VAL A 1 187 ? -10.352 12.988 -1.830 1.00 62.09 187 VAL A O 1
ATOM 1474 N N . SER A 1 188 ? -10.322 13.436 -4.032 1.00 67.25 188 SER A N 1
ATOM 1475 C CA . SER A 1 188 ? -10.287 12.040 -4.475 1.00 67.25 188 SER A CA 1
ATOM 1476 C C .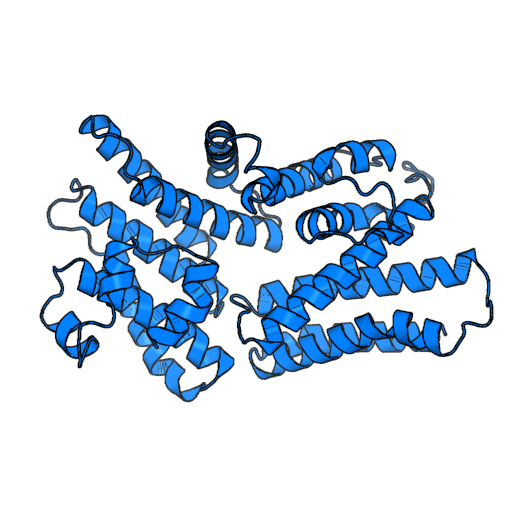 SER A 1 188 ? -8.868 11.484 -4.623 1.00 67.25 188 SER A C 1
ATOM 1478 O O . SER A 1 188 ? -8.704 10.273 -4.784 1.00 67.25 188 SER A O 1
ATOM 1480 N N . ASP A 1 189 ? -7.854 12.347 -4.540 1.00 80.69 189 ASP A N 1
ATOM 1481 C CA . ASP A 1 189 ? -6.460 11.971 -4.713 1.00 80.69 189 ASP A CA 1
ATOM 1482 C C . ASP A 1 189 ? -5.888 11.341 -3.432 1.00 80.69 189 ASP A C 1
ATOM 1484 O O . ASP A 1 189 ? -5.914 11.915 -2.338 1.00 80.69 189 ASP A O 1
ATOM 1488 N N . GLU A 1 190 ? -5.337 10.135 -3.556 1.00 84.38 190 GLU A N 1
ATOM 1489 C CA . GLU A 1 190 ? -4.708 9.430 -2.440 1.00 84.38 190 GLU A CA 1
ATOM 1490 C C . GLU A 1 190 ? -3.472 10.164 -1.900 1.00 84.38 190 GLU A C 1
ATOM 1492 O O . GLU A 1 190 ? -3.188 10.075 -0.702 1.00 84.38 190 GLU A O 1
ATOM 1497 N N . LEU A 1 191 ? -2.758 10.912 -2.749 1.00 88.12 191 LEU A N 1
ATOM 1498 C CA . LEU A 1 191 ? -1.596 11.707 -2.353 1.00 88.12 191 LEU A CA 1
ATOM 1499 C C . LEU A 1 191 ? -1.996 12.936 -1.537 1.00 88.12 191 LEU A C 1
ATOM 1501 O O . LEU A 1 191 ? -1.270 13.312 -0.615 1.00 88.12 191 LEU A O 1
ATOM 1505 N N . TYR A 1 192 ? -3.170 13.515 -1.797 1.00 90.31 192 TYR A N 1
ATOM 1506 C CA . TYR A 1 192 ? -3.707 14.582 -0.954 1.00 90.31 192 TYR A CA 1
ATOM 1507 C C . TYR A 1 192 ? -3.965 14.076 0.470 1.00 90.31 192 TYR A C 1
ATOM 1509 O O . TYR A 1 192 ? -3.501 14.675 1.443 1.00 90.31 192 TYR A O 1
ATOM 1517 N N . VAL A 1 193 ? -4.610 12.910 0.597 1.00 90.94 193 VAL A N 1
ATOM 1518 C CA . VAL A 1 193 ? -4.829 12.255 1.898 1.00 90.94 193 VAL A CA 1
ATOM 1519 C C . VAL A 1 193 ? -3.497 11.939 2.586 1.00 90.94 193 VAL A C 1
ATOM 1521 O O . VAL A 1 193 ? -3.366 12.173 3.786 1.00 90.94 193 VAL A O 1
ATOM 1524 N N . ALA A 1 194 ? -2.491 11.458 1.848 1.00 90.00 194 ALA A N 1
ATOM 1525 C CA . ALA A 1 194 ? -1.154 11.215 2.394 1.00 90.00 194 ALA A CA 1
ATOM 1526 C C . ALA A 1 194 ? -0.490 12.502 2.922 1.00 90.00 194 ALA A C 1
ATOM 1528 O O . ALA A 1 194 ? 0.118 12.488 3.994 1.00 90.00 194 ALA A O 1
ATOM 1529 N N . GLY A 1 195 ? -0.661 13.627 2.221 1.00 89.50 195 GLY A N 1
ATOM 1530 C CA . GLY A 1 195 ? -0.216 14.942 2.682 1.00 89.50 195 GLY A CA 1
ATOM 1531 C C . GLY A 1 195 ? -0.876 15.362 3.995 1.00 89.50 195 GLY A C 1
ATOM 1532 O O . GLY A 1 195 ? -0.187 15.792 4.920 1.00 89.50 195 GLY A O 1
ATOM 1533 N N . CYS A 1 196 ? -2.191 15.170 4.119 1.00 91.19 196 CYS A N 1
ATOM 1534 C CA . CYS A 1 196 ? -2.923 15.437 5.358 1.00 91.19 196 CYS A CA 1
ATOM 1535 C C . CYS A 1 196 ? -2.475 14.524 6.512 1.00 91.19 196 CYS A C 1
ATOM 1537 O O . CYS A 1 196 ? -2.237 15.014 7.616 1.00 91.19 196 CYS A O 1
ATOM 1539 N N . LEU A 1 197 ? -2.290 13.221 6.265 1.00 91.00 197 LEU A N 1
ATOM 1540 C CA . LEU A 1 197 ? -1.768 12.274 7.262 1.00 91.00 197 LEU A CA 1
ATOM 1541 C C . LEU A 1 197 ? -0.390 12.693 7.781 1.00 91.00 197 LEU A C 1
ATOM 1543 O O . LEU A 1 197 ? -0.131 12.618 8.982 1.00 91.00 197 LEU A O 1
ATOM 1547 N N . ARG A 1 198 ? 0.483 13.178 6.893 1.00 88.19 198 ARG A N 1
ATOM 1548 C CA . ARG A 1 198 ? 1.793 13.712 7.274 1.00 88.19 198 ARG A CA 1
ATOM 1549 C C . ARG A 1 198 ? 1.655 14.935 8.180 1.00 88.19 198 ARG A C 1
ATOM 1551 O O . ARG A 1 198 ? 2.330 14.998 9.203 1.00 88.19 198 ARG A O 1
ATOM 1558 N N . SER A 1 199 ? 0.778 15.880 7.840 1.00 88.56 199 SER A N 1
ATOM 1559 C CA . SER A 1 199 ? 0.524 17.069 8.667 1.00 88.56 199 SER A CA 1
ATOM 1560 C C . SER A 1 199 ? 0.020 16.700 10.065 1.00 88.56 199 SER A C 1
ATOM 1562 O O . SER A 1 199 ? 0.508 17.249 11.052 1.00 88.56 199 SER A O 1
ATOM 1564 N N . ILE A 1 200 ? -0.886 15.720 10.158 1.00 90.25 200 ILE A N 1
ATOM 1565 C CA . ILE A 1 200 ? -1.358 15.163 11.434 1.00 90.25 200 ILE A CA 1
ATOM 1566 C C . ILE A 1 200 ? -0.189 14.544 12.208 1.00 90.25 200 ILE A C 1
ATOM 1568 O O . ILE A 1 200 ? 0.049 14.909 13.357 1.00 90.25 200 ILE A O 1
ATOM 1572 N N . SER A 1 201 ? 0.593 13.664 11.576 1.00 88.12 201 SER A N 1
ATOM 1573 C CA . SER A 1 201 ? 1.740 13.013 12.219 1.00 88.12 201 SER A CA 1
ATOM 1574 C C . SER A 1 201 ? 2.781 14.017 12.720 1.00 88.12 201 SER A C 1
ATOM 1576 O O . SER A 1 201 ? 3.345 13.823 13.795 1.00 88.12 201 SER A O 1
ATOM 1578 N N . HIS A 1 202 ? 3.046 15.083 11.963 1.00 86.19 202 HIS A N 1
ATOM 1579 C CA . HIS A 1 202 ? 3.969 16.139 12.370 1.00 86.19 202 HIS A CA 1
ATOM 1580 C C . HIS A 1 202 ? 3.435 16.908 13.584 1.00 86.19 202 HIS A C 1
ATOM 1582 O O . HIS A 1 202 ? 4.173 17.154 14.536 1.00 86.19 202 HIS A O 1
ATOM 1588 N N . ALA A 1 203 ? 2.145 17.253 13.584 1.00 86.62 203 ALA A N 1
ATOM 1589 C CA . ALA A 1 203 ? 1.516 17.934 14.709 1.00 86.62 203 ALA A CA 1
ATOM 1590 C C . ALA A 1 203 ? 1.540 17.083 15.992 1.00 86.62 203 ALA A C 1
ATOM 1592 O O . ALA A 1 203 ? 1.849 17.606 17.061 1.00 86.62 203 ALA A O 1
ATOM 1593 N N . LEU A 1 204 ? 1.296 15.774 15.875 1.00 84.00 204 LEU A N 1
ATOM 1594 C CA . LEU A 1 204 ? 1.381 14.823 16.988 1.00 84.00 204 LEU A CA 1
ATOM 1595 C C . LEU A 1 204 ? 2.809 14.640 17.520 1.00 84.00 204 LEU A C 1
ATOM 1597 O O . LEU A 1 204 ? 2.984 14.396 18.708 1.00 84.00 204 LEU A O 1
ATOM 1601 N N . GLY A 1 205 ? 3.830 14.762 16.666 1.00 81.88 205 GLY A N 1
ATOM 1602 C CA . GLY A 1 205 ? 5.232 14.703 17.090 1.00 81.88 205 GLY A CA 1
ATOM 1603 C C . GLY A 1 205 ? 5.748 15.998 17.727 1.00 81.88 205 GLY A C 1
ATOM 1604 O O . GLY A 1 205 ? 6.677 15.957 18.530 1.00 81.88 205 GLY A O 1
ATOM 1605 N N . ALA A 1 206 ? 5.167 17.147 17.370 1.00 83.19 206 ALA A N 1
ATOM 1606 C CA . ALA A 1 206 ? 5.616 18.462 17.827 1.00 83.19 206 ALA A CA 1
ATOM 1607 C C . ALA A 1 206 ? 4.919 18.946 19.109 1.00 83.19 206 ALA A C 1
ATOM 1609 O O . ALA A 1 206 ? 5.480 19.764 19.840 1.00 83.19 206 ALA A O 1
ATOM 1610 N N . LEU A 1 207 ? 3.695 18.484 19.373 1.00 76.00 207 LEU A N 1
ATOM 1611 C CA . LEU A 1 207 ? 2.872 18.943 20.491 1.00 76.00 207 LEU A CA 1
ATOM 1612 C C . LEU A 1 207 ? 2.783 17.873 21.578 1.00 76.00 207 LEU A C 1
ATOM 1614 O O . LEU A 1 207 ? 2.508 16.712 21.299 1.00 76.00 207 LEU A O 1
ATOM 1618 N N . THR A 1 208 ? 2.959 18.281 22.833 1.00 69.12 208 THR A N 1
ATOM 1619 C CA . THR A 1 208 ? 2.915 17.374 23.990 1.00 69.12 208 THR A CA 1
ATOM 1620 C C . THR A 1 208 ? 1.496 16.949 24.379 1.00 69.12 208 THR A C 1
ATOM 1622 O O . THR A 1 208 ? 1.329 15.844 24.882 1.00 69.12 208 THR A O 1
ATOM 1625 N N . ALA A 1 209 ? 0.485 17.790 24.132 1.00 69.56 209 ALA A N 1
ATOM 1626 C CA . ALA A 1 209 ? -0.925 17.498 24.419 1.00 69.56 209 ALA A CA 1
ATOM 1627 C C . ALA A 1 209 ? -1.872 18.271 23.470 1.00 69.56 209 ALA A C 1
ATOM 1629 O O . ALA A 1 209 ? -2.474 19.272 23.867 1.00 69.56 209 ALA A O 1
ATOM 1630 N N . PRO A 1 210 ? -1.970 17.891 22.182 1.00 75.56 210 PRO A N 1
ATOM 1631 C CA . PRO A 1 210 ? -2.921 18.511 21.263 1.00 75.56 210 PRO A CA 1
ATOM 1632 C C . PRO A 1 210 ? -4.369 18.161 21.642 1.00 75.56 210 PRO A C 1
ATOM 1634 O O . PRO A 1 210 ? -4.694 16.998 21.875 1.00 75.56 210 PRO A O 1
ATOM 1637 N N . ASN A 1 211 ? -5.247 19.167 21.684 1.00 81.56 211 ASN A N 1
ATOM 1638 C CA . ASN A 1 211 ? -6.670 18.965 21.968 1.00 81.56 211 ASN A CA 1
ATOM 1639 C C . ASN A 1 211 ? -7.445 18.458 20.735 1.00 81.56 211 ASN A C 1
ATOM 1641 O O . ASN A 1 211 ? -6.988 18.573 19.594 1.00 81.56 211 ASN A O 1
ATOM 1645 N N . GLU A 1 212 ? -8.642 17.912 20.970 1.00 86.75 212 GLU A N 1
ATOM 1646 C CA . GLU A 1 212 ? -9.506 17.338 19.926 1.00 86.75 212 GLU A CA 1
ATOM 1647 C C . GLU A 1 212 ? -9.819 18.336 18.803 1.00 86.75 212 GLU A C 1
ATOM 1649 O O . GLU A 1 212 ? -9.690 18.000 17.628 1.00 86.75 212 GLU A O 1
ATOM 1654 N N . VAL A 1 213 ? -10.186 19.573 19.158 1.00 88.75 213 VAL A N 1
ATOM 1655 C CA . VAL A 1 213 ? -10.578 20.618 18.196 1.00 88.75 213 VAL A CA 1
ATOM 1656 C C . VAL A 1 213 ? -9.428 20.953 17.251 1.00 88.75 213 VAL A C 1
ATOM 1658 O O . VAL A 1 213 ? -9.633 21.121 16.050 1.00 88.75 213 VAL A O 1
ATOM 1661 N N . PHE A 1 214 ? -8.211 21.038 17.782 1.00 89.88 214 PHE A N 1
ATOM 1662 C CA . PHE A 1 214 ? -7.017 21.284 16.992 1.00 89.88 214 PHE A CA 1
ATOM 1663 C C . PHE A 1 214 ? -6.738 20.121 16.037 1.00 89.88 214 PHE A C 1
ATOM 1665 O O . PHE A 1 214 ? -6.522 20.360 14.852 1.00 89.88 214 PHE A O 1
ATOM 1672 N N . LEU A 1 215 ? -6.784 18.876 16.525 1.00 89.12 215 LEU A N 1
ATOM 1673 C CA . LEU A 1 215 ? -6.523 17.693 15.701 1.00 89.12 215 LEU A CA 1
ATOM 1674 C C . LEU A 1 215 ? -7.571 17.492 14.603 1.00 89.12 215 LEU A C 1
ATOM 1676 O O . LEU A 1 215 ? -7.206 17.223 13.460 1.00 89.12 215 LEU A O 1
ATOM 1680 N N . GLU A 1 216 ? -8.855 17.674 14.911 1.00 91.94 216 GLU A N 1
ATOM 1681 C CA . GLU A 1 216 ? -9.914 17.648 13.898 1.00 91.94 216 GLU A CA 1
ATOM 1682 C C . GLU A 1 216 ? -9.762 18.813 12.905 1.00 91.94 216 GLU A C 1
ATOM 1684 O O . GLU A 1 216 ? -9.975 18.636 11.707 1.00 91.94 216 GLU A O 1
ATOM 1689 N N . GLY A 1 217 ? -9.294 19.976 13.368 1.00 92.75 217 GLY A N 1
ATOM 1690 C CA . GLY A 1 217 ? -8.974 21.130 12.526 1.00 92.75 217 GLY A CA 1
ATOM 1691 C C . GLY A 1 217 ? -7.860 20.889 11.498 1.00 92.75 217 GLY A C 1
ATOM 1692 O O . GLY A 1 217 ? -7.780 21.628 10.518 1.00 92.75 217 GLY A O 1
ATOM 1693 N N . LEU A 1 218 ? -7.027 19.853 11.672 1.00 92.19 218 LEU A N 1
ATOM 1694 C CA . LEU A 1 218 ? -6.032 19.435 10.673 1.00 92.19 218 LEU A CA 1
ATOM 1695 C C . LEU A 1 218 ? -6.652 18.639 9.514 1.00 92.19 218 LEU A C 1
ATOM 1697 O O . LEU A 1 218 ? -6.027 18.501 8.460 1.00 92.19 218 LEU A O 1
ATOM 1701 N N . ILE A 1 219 ? -7.865 18.109 9.692 1.00 94.00 219 ILE A N 1
ATOM 1702 C CA . ILE A 1 219 ? -8.607 17.413 8.642 1.00 94.00 219 ILE A CA 1
ATOM 1703 C C . ILE A 1 219 ? -9.286 18.467 7.753 1.00 94.00 219 ILE A C 1
ATOM 1705 O O . ILE A 1 219 ? -9.995 19.331 8.275 1.00 94.00 219 ILE A O 1
ATOM 1709 N N . PRO A 1 220 ? -9.129 18.409 6.416 1.00 91.81 220 PRO A N 1
ATOM 1710 C CA . PRO A 1 220 ? -9.811 19.324 5.504 1.00 91.81 220 PRO A CA 1
ATOM 1711 C C . PRO A 1 220 ? -11.328 19.315 5.708 1.00 91.81 220 PRO A C 1
ATOM 1713 O O . PRO A 1 220 ? -11.920 18.248 5.842 1.00 91.81 220 PRO A O 1
ATOM 1716 N N . LEU A 1 221 ? -11.973 20.486 5.652 1.00 89.94 221 LEU A N 1
ATOM 1717 C CA . LEU A 1 221 ? -13.420 20.627 5.888 1.00 89.94 221 LEU A CA 1
ATOM 1718 C C . LEU A 1 221 ? -14.277 19.706 5.002 1.00 89.94 221 LEU A C 1
ATOM 1720 O O . LEU A 1 221 ? -15.301 19.205 5.451 1.00 89.94 221 LEU A O 1
ATOM 1724 N N . SER A 1 222 ? -13.850 19.447 3.763 1.00 89.12 222 SER A N 1
ATOM 1725 C CA . SER A 1 222 ? -14.531 18.532 2.834 1.00 89.12 222 SER A CA 1
ATOM 1726 C C . SER A 1 222 ? -14.475 17.058 3.253 1.00 89.12 222 SER A C 1
ATOM 1728 O O . SER A 1 222 ? -15.253 16.255 2.745 1.00 89.12 222 SER A O 1
ATOM 1730 N N . LEU A 1 223 ? -13.559 16.698 4.155 1.00 91.00 223 LEU A N 1
ATOM 1731 C CA . LEU A 1 223 ? -13.347 15.347 4.672 1.00 91.00 223 LEU A CA 1
ATOM 1732 C C . LEU A 1 223 ? -13.760 15.199 6.144 1.00 91.00 223 LEU A C 1
ATOM 1734 O O . LEU A 1 223 ? -13.717 14.079 6.661 1.00 91.00 223 LEU A O 1
ATOM 1738 N N . GLN A 1 224 ? -14.166 16.283 6.810 1.00 93.19 224 GLN A N 1
ATOM 1739 C CA . GLN A 1 224 ? -14.660 16.239 8.185 1.00 93.19 224 GLN A CA 1
ATOM 1740 C C . GLN A 1 224 ? -16.046 15.587 8.253 1.00 93.19 224 GLN A C 1
ATOM 1742 O O . GLN A 1 224 ? -16.942 15.877 7.461 1.00 93.19 224 GLN A O 1
ATOM 1747 N N . VAL A 1 225 ? -16.227 14.699 9.228 1.00 91.31 225 VAL A N 1
ATOM 1748 C CA . VAL A 1 225 ? -17.468 13.949 9.441 1.00 91.31 225 VAL A CA 1
ATOM 1749 C C . VAL A 1 225 ? -18.335 14.708 10.438 1.00 91.31 225 VAL A C 1
ATOM 1751 O O . VAL A 1 225 ? -18.060 14.726 11.637 1.00 91.31 225 VAL A O 1
ATOM 1754 N N . THR A 1 226 ? -19.408 15.333 9.961 1.00 85.31 226 THR A N 1
ATOM 1755 C CA . THR A 1 226 ? -20.365 16.050 10.822 1.00 85.31 226 THR A CA 1
ATOM 1756 C C . THR A 1 226 ? -21.333 15.097 11.519 1.00 85.31 226 THR A C 1
ATOM 1758 O O . THR A 1 226 ? -21.581 15.249 12.715 1.00 85.31 226 THR A O 1
ATOM 1761 N N . ASP A 1 227 ? -21.821 14.083 10.800 1.00 81.19 227 ASP A N 1
ATOM 1762 C CA . ASP A 1 227 ? -22.725 13.056 11.314 1.00 81.19 227 ASP A CA 1
ATOM 1763 C C . ASP A 1 227 ? -22.175 11.644 11.026 1.00 81.19 227 ASP A C 1
ATOM 1765 O O . ASP A 1 227 ? -22.124 11.234 9.861 1.00 81.19 227 ASP A O 1
ATOM 1769 N N . PRO A 1 228 ? -21.800 10.866 12.057 1.00 73.31 228 PRO A N 1
ATOM 1770 C CA . PRO A 1 228 ? -21.304 9.499 11.889 1.00 73.31 228 PRO A CA 1
ATOM 1771 C C . PRO A 1 228 ? -22.348 8.525 11.313 1.00 73.31 228 PRO A C 1
ATOM 1773 O O . PRO A 1 228 ? -22.000 7.449 10.828 1.00 73.31 228 PRO A O 1
ATOM 1776 N N . SER A 1 229 ? -23.638 8.869 11.337 1.00 75.00 229 SER A N 1
ATOM 1777 C CA . SER A 1 229 ? -24.690 8.029 10.755 1.00 75.00 229 SER A CA 1
ATOM 1778 C C . SER A 1 229 ? -24.750 8.098 9.222 1.00 75.00 229 SER A C 1
ATOM 1780 O O . SER A 1 229 ? -25.299 7.195 8.590 1.00 75.00 229 SER A O 1
ATOM 1782 N N . SER A 1 230 ? -24.137 9.120 8.613 1.00 74.19 230 SER A N 1
ATOM 1783 C CA . SER A 1 230 ? -24.143 9.352 7.160 1.00 74.19 230 SER A CA 1
ATOM 1784 C C . SER A 1 230 ? -23.177 8.459 6.362 1.00 74.19 230 SER A C 1
ATOM 1786 O O . SER A 1 230 ? -23.229 8.437 5.132 1.00 74.19 230 SER A O 1
ATOM 1788 N N . GLY A 1 231 ? -22.352 7.665 7.054 1.00 81.44 231 GLY A N 1
ATOM 1789 C CA . GLY A 1 231 ? -21.330 6.807 6.458 1.00 81.44 231 GLY A CA 1
ATOM 1790 C C . GLY A 1 231 ? -20.014 7.550 6.218 1.00 81.44 231 GLY A C 1
ATOM 1791 O O . GLY A 1 231 ? -19.983 8.656 5.688 1.00 81.44 231 GLY A O 1
ATOM 1792 N N . ILE A 1 232 ? -18.900 6.928 6.611 1.00 91.12 232 ILE A N 1
ATOM 1793 C CA . ILE A 1 232 ? -17.565 7.527 6.511 1.00 91.12 232 ILE A CA 1
ATOM 1794 C C . ILE A 1 232 ? -16.880 7.033 5.231 1.00 91.12 232 ILE A C 1
ATOM 1796 O O . ILE A 1 232 ? -16.690 5.832 5.035 1.00 91.12 232 ILE A O 1
ATOM 1800 N N . GLY A 1 233 ? -16.490 7.963 4.355 1.00 91.56 233 GLY A N 1
ATOM 1801 C CA . GLY A 1 233 ? -15.700 7.655 3.160 1.00 91.56 233 GLY A CA 1
ATOM 1802 C C . GLY A 1 233 ? -14.274 7.205 3.501 1.00 91.56 233 GLY A C 1
ATOM 1803 O O . GLY A 1 233 ? -13.735 7.551 4.548 1.00 91.56 233 GLY A O 1
ATOM 1804 N N . LEU A 1 234 ? -13.618 6.467 2.597 1.00 92.56 234 LEU A N 1
ATOM 1805 C CA . LEU A 1 234 ? -12.286 5.895 2.854 1.00 92.56 234 LEU A CA 1
ATOM 1806 C C . LEU A 1 234 ? -11.213 6.956 3.172 1.00 92.56 234 LEU A C 1
ATOM 1808 O O . LEU A 1 234 ? -10.372 6.727 4.038 1.00 92.56 234 LEU A O 1
ATOM 1812 N N . ALA A 1 235 ? -11.237 8.102 2.484 1.00 92.94 235 ALA A N 1
ATOM 1813 C CA . ALA A 1 235 ? -10.304 9.205 2.727 1.00 92.94 235 ALA A CA 1
ATOM 1814 C C . ALA A 1 235 ? -10.451 9.759 4.154 1.00 92.94 235 ALA A C 1
ATOM 1816 O O . ALA A 1 235 ? -9.476 9.794 4.903 1.00 92.94 235 ALA A O 1
ATOM 1817 N N . SER A 1 236 ? -11.681 10.090 4.559 1.00 94.75 236 SER A N 1
ATOM 1818 C CA . SER A 1 236 ? -12.003 10.511 5.925 1.00 94.75 236 SER A CA 1
ATOM 1819 C C . SER A 1 236 ? -11.627 9.441 6.947 1.00 94.75 236 SER A C 1
ATOM 1821 O O . SER A 1 236 ? -10.983 9.758 7.939 1.00 94.75 236 SER A O 1
ATOM 1823 N N . ALA A 1 237 ? -11.943 8.168 6.682 1.00 95.25 237 ALA A N 1
ATOM 1824 C CA . ALA A 1 237 ? -11.623 7.070 7.589 1.00 95.25 237 ALA A CA 1
ATOM 1825 C C . ALA A 1 237 ? -10.114 6.955 7.853 1.00 95.25 237 ALA A C 1
ATOM 1827 O O . ALA A 1 237 ? -9.707 6.786 8.997 1.00 95.25 237 ALA A O 1
ATOM 1828 N N . LYS A 1 238 ? -9.266 7.104 6.824 1.00 94.75 238 LYS A N 1
ATOM 1829 C CA . LYS A 1 238 ? -7.803 7.123 7.001 1.00 94.75 238 LYS A CA 1
ATOM 1830 C C . LYS A 1 238 ? -7.358 8.276 7.912 1.00 94.75 238 LYS A C 1
ATOM 1832 O O . LYS A 1 238 ? -6.540 8.055 8.800 1.00 94.75 238 LYS A O 1
ATOM 1837 N N . LEU A 1 239 ? -7.896 9.481 7.703 1.00 95.25 239 LEU A N 1
ATOM 1838 C CA . LEU A 1 239 ? -7.528 10.674 8.477 1.00 95.25 239 LEU A CA 1
ATOM 1839 C C . LEU A 1 239 ? -7.993 10.595 9.931 1.00 95.25 239 LEU A C 1
ATOM 1841 O O . LEU A 1 239 ? -7.201 10.846 10.832 1.00 95.25 239 LEU A O 1
ATOM 1845 N N . TYR A 1 240 ? -9.241 10.192 10.171 1.00 95.38 240 TYR A N 1
ATOM 1846 C CA . TYR A 1 240 ? -9.760 10.030 11.527 1.00 95.38 240 TYR A CA 1
ATOM 1847 C C . TYR A 1 240 ? -9.093 8.867 12.264 1.00 95.38 240 TYR A C 1
ATOM 1849 O O . TYR A 1 240 ? -8.827 8.991 13.455 1.00 95.38 240 TYR A O 1
ATOM 1857 N N . LEU A 1 241 ? -8.737 7.771 11.580 1.00 94.25 241 LEU A N 1
ATOM 1858 C CA . LEU A 1 241 ? -7.962 6.698 12.209 1.00 94.25 241 LEU A CA 1
ATOM 1859 C C . LEU A 1 241 ? -6.600 7.202 12.712 1.00 94.25 241 LEU A C 1
ATOM 1861 O O . LEU A 1 241 ? -6.160 6.783 13.774 1.00 94.25 241 LEU A O 1
ATOM 1865 N N . ALA A 1 242 ? -5.956 8.141 12.010 1.00 92.44 242 ALA A N 1
ATOM 1866 C CA . ALA A 1 242 ? -4.689 8.732 12.451 1.00 92.44 242 ALA A CA 1
ATOM 1867 C C . ALA A 1 242 ? -4.807 9.559 13.746 1.00 92.44 242 ALA A C 1
ATOM 1869 O O . ALA A 1 242 ? -3.795 9.831 14.388 1.00 92.44 242 ALA A O 1
ATOM 1870 N N . LEU A 1 243 ? -6.026 9.919 14.163 1.00 91.75 243 LEU A N 1
ATOM 1871 C CA . LEU A 1 243 ? -6.291 10.601 15.433 1.00 91.75 243 LEU A CA 1
ATOM 1872 C C . LEU A 1 243 ? -6.426 9.630 16.620 1.00 91.75 243 LEU A C 1
ATOM 1874 O O . LEU A 1 243 ? -6.801 10.045 17.717 1.00 91.75 243 LEU A O 1
ATOM 1878 N N . HIS A 1 244 ? -6.107 8.342 16.439 1.00 86.94 244 HIS A N 1
ATOM 1879 C CA . HIS A 1 244 ? -6.248 7.312 17.474 1.00 86.94 244 HIS A CA 1
ATOM 1880 C C . HIS A 1 244 ? -5.478 7.593 18.772 1.00 86.94 244 HIS A C 1
ATOM 1882 O O . HIS A 1 244 ? -5.816 7.023 19.807 1.00 86.94 244 HIS A O 1
ATOM 1888 N N . CYS A 1 245 ? -4.466 8.467 18.754 1.00 81.88 245 CYS A N 1
ATOM 1889 C CA . CYS A 1 245 ? -3.743 8.890 19.955 1.00 81.88 245 CYS A CA 1
ATOM 1890 C C . CYS A 1 245 ? -4.665 9.495 21.026 1.00 81.88 245 CYS A C 1
ATOM 1892 O O . CYS A 1 245 ? -4.376 9.359 22.210 1.00 81.88 245 CYS A O 1
ATOM 1894 N N . LEU A 1 246 ? -5.795 10.089 20.621 1.00 79.44 246 LEU A N 1
ATOM 1895 C CA . LEU A 1 246 ? -6.837 10.576 21.529 1.00 79.44 246 LEU A CA 1
ATOM 1896 C C . LEU A 1 246 ? -7.457 9.453 22.377 1.00 79.44 246 LEU A C 1
ATOM 1898 O O . LEU A 1 246 ? -7.983 9.720 23.451 1.00 79.44 246 LEU A O 1
ATOM 1902 N N . LEU A 1 247 ? -7.402 8.2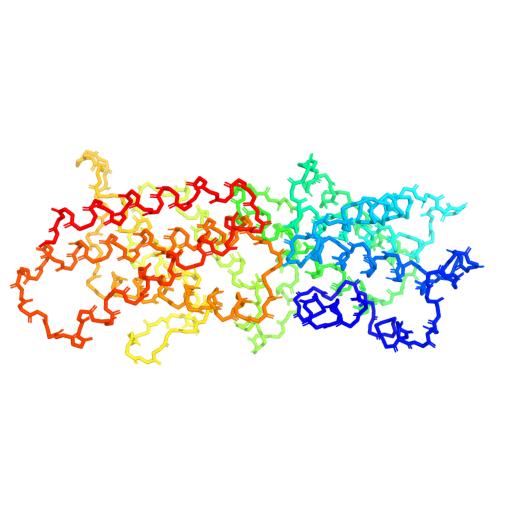05 21.899 1.00 75.94 247 LEU A N 1
ATOM 1903 C CA . LEU A 1 247 ? -7.940 7.024 22.580 1.00 75.94 247 LEU A CA 1
ATOM 1904 C C . LEU A 1 247 ? -6.871 6.245 23.349 1.00 75.94 247 LEU A C 1
ATOM 1906 O O . LEU A 1 247 ? -7.179 5.592 24.335 1.00 75.94 247 LEU A O 1
ATOM 1910 N N . THR A 1 248 ? -5.623 6.252 22.875 1.00 68.00 248 THR A N 1
ATOM 1911 C CA . THR A 1 248 ? -4.584 5.341 23.380 1.00 68.00 248 THR A CA 1
ATOM 1912 C C . THR A 1 248 ? -3.658 5.958 24.426 1.00 68.00 248 THR A C 1
ATOM 1914 O O . THR A 1 248 ? -2.887 5.227 25.035 1.00 68.00 248 THR A O 1
ATOM 1917 N N . ASN A 1 249 ? -3.685 7.279 24.633 1.00 60.78 249 ASN A N 1
ATOM 1918 C CA . ASN A 1 249 ? -2.724 7.988 25.491 1.00 60.78 249 ASN A CA 1
ATOM 1919 C C . ASN A 1 249 ? -3.295 8.363 26.873 1.00 60.78 249 ASN A C 1
ATOM 1921 O O . ASN A 1 249 ? -3.084 9.464 27.373 1.00 60.78 249 ASN A O 1
ATOM 1925 N N . ILE A 1 250 ? -4.058 7.450 27.476 1.00 51.59 250 ILE A N 1
ATOM 1926 C CA . ILE A 1 250 ? -4.763 7.679 28.752 1.00 51.59 250 ILE A CA 1
ATOM 1927 C C . ILE A 1 250 ? -3.844 7.463 29.970 1.00 51.59 250 ILE A C 1
ATOM 1929 O O . ILE A 1 250 ? -4.146 7.943 31.060 1.00 51.59 250 ILE A O 1
ATOM 1933 N N . ASP A 1 251 ? -2.686 6.821 29.781 1.00 41.62 251 ASP A N 1
ATOM 1934 C CA . ASP A 1 251 ? -1.807 6.376 30.872 1.00 41.62 251 ASP A CA 1
ATOM 1935 C C . ASP A 1 251 ? -0.659 7.341 31.234 1.00 41.62 251 ASP A C 1
ATOM 1937 O O . ASP A 1 251 ? 0.191 7.002 32.062 1.00 41.62 251 ASP A O 1
ATOM 1941 N N . THR A 1 252 ? -0.593 8.558 30.677 1.00 42.72 252 THR A N 1
ATOM 1942 C CA . THR A 1 252 ? 0.368 9.556 31.184 1.00 42.72 252 THR A CA 1
ATOM 1943 C C . THR A 1 252 ? -0.120 10.129 32.521 1.00 42.72 252 THR A C 1
ATOM 1945 O O . THR A 1 252 ? -1.208 10.710 32.561 1.00 42.72 252 THR A O 1
ATOM 1948 N N . PRO A 1 253 ? 0.654 10.002 33.622 1.00 40.00 253 PRO A N 1
ATOM 1949 C CA . PRO A 1 253 ? 0.276 10.557 34.917 1.00 40.00 253 PRO A CA 1
ATOM 1950 C C . PRO A 1 253 ? 0.041 12.078 34.824 1.00 40.00 253 PRO A C 1
ATOM 1952 O O . PRO A 1 253 ? 0.662 12.748 33.995 1.00 40.00 253 PRO A O 1
ATOM 1955 N N . PRO A 1 254 ? -0.827 12.645 35.684 1.00 44.00 254 PRO A N 1
ATOM 1956 C CA . PRO A 1 254 ? -1.424 13.981 35.535 1.00 44.00 254 PRO A CA 1
ATOM 1957 C C . PRO A 1 254 ? -0.457 15.170 35.714 1.00 44.00 254 PRO A C 1
ATOM 1959 O O . PRO A 1 254 ? -0.902 16.299 35.906 1.00 44.00 254 PRO A O 1
ATOM 1962 N N . GLU A 1 255 ? 0.857 14.957 35.644 1.00 41.16 255 GLU A N 1
ATOM 1963 C CA . GLU A 1 255 ? 1.865 16.013 35.797 1.00 41.16 255 GLU A CA 1
ATOM 1964 C C . GLU A 1 255 ? 2.328 16.634 34.468 1.00 41.16 255 GLU A C 1
ATOM 1966 O O . GLU A 1 255 ? 3.000 17.664 34.477 1.00 41.16 255 GLU A O 1
ATOM 1971 N N . SER A 1 256 ? 1.916 16.098 33.313 1.00 42.25 256 SER A N 1
ATOM 1972 C CA . SER A 1 256 ? 2.244 16.686 32.008 1.00 42.25 256 SER A CA 1
ATOM 1973 C C . SER A 1 256 ? 1.060 16.637 31.041 1.00 42.25 256 SER A C 1
ATOM 1975 O O . SER A 1 256 ? 1.000 15.765 30.186 1.00 42.25 256 SER A O 1
ATOM 1977 N N . GLY A 1 257 ? 0.131 17.589 31.173 1.00 43.53 257 GLY A N 1
ATOM 1978 C CA . GLY A 1 257 ? -0.863 17.912 30.141 1.00 43.53 257 GLY A CA 1
ATOM 1979 C C . GLY A 1 257 ? -1.833 16.776 29.816 1.00 43.53 257 GLY A C 1
ATOM 1980 O O . GLY A 1 257 ? -1.592 15.966 28.931 1.00 43.53 257 GLY A O 1
ATOM 1981 N N . ILE A 1 258 ? -2.963 16.760 30.516 1.00 47.72 258 ILE A N 1
ATOM 1982 C CA . ILE A 1 258 ? -4.099 15.883 30.225 1.00 47.72 258 ILE A CA 1
ATOM 1983 C C . ILE A 1 258 ? -4.518 16.115 28.762 1.00 47.72 258 ILE A C 1
ATOM 1985 O O . ILE A 1 258 ? -4.878 17.238 28.408 1.00 47.72 258 ILE A O 1
ATOM 1989 N N . PHE A 1 259 ? -4.471 15.084 27.911 1.00 50.41 259 PHE A N 1
ATOM 1990 C CA . PHE A 1 259 ? -5.291 15.096 26.699 1.00 50.41 259 PHE A CA 1
ATOM 1991 C C . PHE A 1 259 ? -6.738 15.287 27.152 1.00 50.41 259 PHE A C 1
ATOM 1993 O O . PHE A 1 259 ? -7.209 14.520 27.995 1.00 50.41 259 PHE A O 1
ATOM 2000 N N . ASP A 1 260 ? -7.429 16.309 26.639 1.00 55.88 260 ASP A N 1
ATOM 2001 C CA . ASP A 1 260 ? -8.863 16.466 26.889 1.00 55.88 260 ASP A CA 1
ATOM 2002 C C . ASP A 1 260 ? -9.557 15.127 26.609 1.00 55.88 260 ASP A C 1
ATOM 2004 O O . ASP A 1 260 ? -9.303 14.502 25.575 1.00 55.88 260 ASP A O 1
ATOM 2008 N N . ILE A 1 261 ? -10.394 14.668 27.548 1.00 66.12 261 ILE A N 1
ATOM 2009 C CA . ILE A 1 261 ? -11.153 13.421 27.393 1.00 66.12 261 ILE A CA 1
ATOM 2010 C C . ILE A 1 261 ? -11.880 13.504 26.044 1.00 66.12 261 ILE A C 1
ATOM 2012 O O . ILE A 1 261 ? -12.668 14.440 25.860 1.00 66.12 261 ILE A O 1
ATOM 2016 N N . PRO A 1 262 ? -11.632 12.571 25.105 1.00 74.06 262 PRO A N 1
ATOM 2017 C CA . PRO A 1 262 ? -12.191 12.675 23.770 1.00 74.06 262 PRO A CA 1
ATOM 2018 C C . PRO A 1 262 ? -13.712 12.655 23.848 1.00 74.06 262 PRO A C 1
ATOM 2020 O O . PRO A 1 262 ? -14.317 11.878 24.597 1.00 74.06 262 PRO A O 1
ATOM 2023 N N . SER A 1 263 ? -14.347 13.510 23.054 1.00 83.06 263 SER A N 1
ATOM 2024 C CA . SER A 1 263 ? -15.793 13.574 22.982 1.00 83.06 263 SER A CA 1
ATOM 2025 C C . SER A 1 263 ? -16.354 12.212 22.544 1.00 83.06 263 SER A C 1
ATOM 2027 O O . SER A 1 263 ? -15.766 11.534 21.693 1.00 83.06 263 SER A O 1
ATOM 2029 N N . PRO A 1 264 ? -17.532 11.792 23.048 1.00 83.19 264 PRO A N 1
ATOM 2030 C CA . PRO A 1 264 ? -18.167 10.550 22.604 1.00 83.19 264 PRO A CA 1
ATOM 2031 C C . PRO A 1 264 ? -18.368 10.491 21.081 1.00 83.19 264 PRO A C 1
ATOM 2033 O O . PRO A 1 264 ? -18.329 9.412 20.489 1.00 83.19 264 PRO A O 1
ATOM 2036 N N . ARG A 1 265 ? -18.540 11.659 20.439 1.00 88.38 265 ARG A N 1
ATOM 2037 C CA . ARG A 1 265 ? -18.586 11.802 18.980 1.00 88.38 265 ARG A CA 1
ATOM 2038 C C . ARG A 1 265 ? -17.263 11.371 18.348 1.00 88.38 265 ARG A C 1
ATOM 2040 O O . ARG A 1 265 ? -17.288 10.540 17.445 1.00 88.38 265 ARG A O 1
ATOM 2047 N N . MET A 1 266 ? -16.135 11.905 18.813 1.00 89.25 266 MET A N 1
ATOM 2048 C CA . MET A 1 266 ? -14.818 11.593 18.254 1.00 89.25 266 MET A CA 1
ATOM 2049 C C . MET A 1 266 ? -14.465 10.116 18.426 1.00 89.25 266 MET A C 1
ATOM 2051 O O . MET A 1 266 ? -14.075 9.466 17.458 1.00 89.25 266 MET A O 1
ATOM 2055 N N . VAL A 1 267 ? -14.704 9.551 19.615 1.00 87.69 267 VAL A N 1
ATOM 2056 C CA . VAL A 1 267 ? -14.513 8.110 19.869 1.00 87.69 267 VAL A CA 1
ATOM 2057 C C . VAL A 1 267 ? -15.309 7.274 18.866 1.00 87.69 267 VAL A C 1
ATOM 2059 O O . VAL A 1 267 ? -14.790 6.326 18.279 1.00 87.69 267 VAL A O 1
ATOM 2062 N N . HIS A 1 268 ? -16.569 7.642 18.627 1.00 89.00 268 HIS A N 1
ATOM 2063 C CA . HIS A 1 268 ? -17.425 6.926 17.692 1.00 89.00 268 HIS A CA 1
ATOM 2064 C C . HIS A 1 268 ? -16.958 7.055 16.232 1.00 89.00 268 HIS A C 1
ATOM 2066 O O . HIS A 1 268 ? -16.937 6.051 15.521 1.00 89.00 268 HIS A O 1
ATOM 2072 N N . ILE A 1 269 ? -16.533 8.245 15.793 1.00 92.75 269 ILE A N 1
ATOM 2073 C CA . ILE A 1 269 ? -16.005 8.469 14.436 1.00 92.75 269 ILE A CA 1
ATOM 2074 C C . ILE A 1 269 ? -14.714 7.671 14.214 1.00 92.75 269 ILE A C 1
ATOM 2076 O O . ILE A 1 269 ? -14.573 7.019 13.177 1.00 92.75 269 ILE A O 1
ATOM 2080 N N . ILE A 1 270 ? -13.787 7.671 15.178 1.00 93.12 270 ILE A N 1
ATOM 2081 C CA . ILE A 1 270 ? -12.533 6.907 15.090 1.00 93.12 270 ILE A CA 1
ATOM 2082 C C . ILE A 1 270 ? -12.830 5.401 15.029 1.00 93.12 270 ILE A C 1
ATOM 2084 O O . ILE A 1 270 ? -12.292 4.700 14.169 1.00 93.12 270 ILE A O 1
ATOM 2088 N N . ALA A 1 271 ? -13.738 4.905 15.874 1.00 91.94 271 ALA A N 1
ATOM 2089 C CA . ALA A 1 271 ? -14.157 3.507 15.851 1.00 91.94 271 ALA A CA 1
ATOM 2090 C C . ALA A 1 271 ? -14.770 3.124 14.493 1.00 91.94 271 ALA A C 1
ATOM 2092 O O . ALA A 1 271 ? -14.334 2.171 13.848 1.00 91.94 271 ALA A O 1
ATOM 2093 N N . GLN A 1 272 ? -15.748 3.887 14.002 1.00 93.19 272 GLN A N 1
ATOM 2094 C CA . GLN A 1 272 ? -16.346 3.632 12.690 1.00 93.19 272 GLN A CA 1
ATOM 2095 C C . GLN A 1 272 ? -15.311 3.686 11.559 1.00 93.19 272 GLN A C 1
ATOM 2097 O O . GLN A 1 272 ? -15.350 2.855 10.653 1.00 93.19 272 GLN A O 1
ATOM 2102 N N . SER A 1 273 ? -14.352 4.609 11.638 1.00 95.62 273 SER A N 1
ATOM 2103 C CA . SER A 1 273 ? -13.246 4.709 10.685 1.00 95.62 273 SER A CA 1
ATOM 2104 C C . SER A 1 273 ? -12.404 3.433 10.666 1.00 95.62 273 SER A C 1
ATOM 2106 O O . SER A 1 273 ? -12.112 2.913 9.591 1.00 95.62 273 SER A O 1
ATOM 2108 N N . ALA A 1 274 ? -12.094 2.860 11.833 1.00 95.75 274 ALA A N 1
ATOM 2109 C CA . ALA A 1 274 ? -11.419 1.568 11.926 1.00 95.75 274 ALA A CA 1
ATOM 2110 C C . ALA A 1 274 ? -12.213 0.447 11.234 1.00 95.75 274 ALA A C 1
ATOM 2112 O O . ALA A 1 274 ? -11.647 -0.316 10.449 1.00 95.75 274 ALA A O 1
ATOM 2113 N N . SER A 1 275 ? -13.534 0.392 11.440 1.00 95.12 275 SER A N 1
ATOM 2114 C CA . SER A 1 275 ? -14.401 -0.574 10.748 1.00 95.12 275 SER A CA 1
ATOM 2115 C C . SER A 1 275 ? -14.374 -0.397 9.227 1.00 95.12 275 SER A C 1
ATOM 2117 O O . SER A 1 275 ? -14.273 -1.387 8.507 1.00 95.12 275 SER A O 1
ATOM 2119 N N . VAL A 1 276 ? -14.418 0.842 8.718 1.00 95.81 276 VAL A N 1
ATOM 2120 C CA . VAL A 1 276 ? -14.337 1.127 7.271 1.00 95.81 276 VAL A CA 1
ATOM 2121 C C . VAL A 1 276 ? -13.012 0.638 6.682 1.00 95.81 276 VAL A C 1
ATOM 2123 O O . VAL A 1 276 ? -12.992 0.066 5.591 1.00 95.81 276 VAL A O 1
ATOM 2126 N N . ILE A 1 277 ? -11.902 0.817 7.402 1.00 96.88 277 ILE A N 1
ATOM 2127 C CA . ILE A 1 277 ? -10.584 0.331 6.973 1.00 96.88 277 ILE A CA 1
ATOM 2128 C C . ILE A 1 277 ? -10.544 -1.203 6.937 1.00 96.88 277 ILE A C 1
ATOM 2130 O O . ILE A 1 277 ? -10.097 -1.776 5.940 1.00 96.88 277 ILE A O 1
ATOM 2134 N N . ILE A 1 278 ? -11.065 -1.877 7.966 1.00 97.62 278 ILE A N 1
ATOM 2135 C CA . ILE A 1 278 ? -11.161 -3.346 8.017 1.00 97.62 278 ILE A CA 1
ATOM 2136 C C . ILE A 1 278 ? -12.025 -3.877 6.863 1.00 97.62 278 ILE A C 1
ATOM 2138 O O . ILE A 1 278 ? -11.639 -4.823 6.169 1.00 97.62 278 ILE A O 1
ATOM 2142 N N . ASP A 1 279 ? -13.169 -3.245 6.604 1.00 96.88 279 ASP A N 1
ATOM 2143 C CA . ASP A 1 279 ? -14.074 -3.617 5.515 1.00 96.88 279 ASP A CA 1
ATOM 2144 C C . ASP A 1 279 ? -13.415 -3.433 4.147 1.00 96.88 279 ASP A C 1
ATOM 2146 O O . ASP A 1 279 ? -13.526 -4.303 3.277 1.00 96.88 279 ASP A O 1
ATOM 2150 N N . ARG A 1 280 ? -12.654 -2.348 3.970 1.00 96.12 280 ARG A N 1
ATOM 2151 C CA . ARG A 1 280 ? -11.885 -2.114 2.747 1.00 96.12 280 ARG A CA 1
ATOM 2152 C C . ARG A 1 280 ? -10.843 -3.208 2.521 1.00 96.12 280 ARG A C 1
ATOM 2154 O O . ARG A 1 280 ? -10.743 -3.714 1.403 1.00 96.12 280 ARG A O 1
ATOM 2161 N N . PHE A 1 281 ? -10.084 -3.595 3.546 1.00 97.25 281 PHE A N 1
ATOM 2162 C CA . PHE A 1 281 ? -9.108 -4.680 3.412 1.00 97.25 281 PHE A CA 1
ATOM 2163 C C . PHE A 1 281 ? -9.769 -6.038 3.186 1.00 97.25 281 PHE A C 1
ATOM 2165 O O . PHE A 1 281 ? -9.250 -6.817 2.394 1.00 97.25 281 PHE A O 1
ATOM 2172 N N . THR A 1 282 ? -10.937 -6.290 3.782 1.00 97.38 282 THR A N 1
ATOM 2173 C CA . THR A 1 282 ? -11.752 -7.486 3.501 1.00 97.38 282 THR A CA 1
ATOM 2174 C C . THR A 1 282 ? -12.111 -7.549 2.017 1.00 97.38 282 THR A C 1
ATOM 2176 O O . THR A 1 282 ? -11.785 -8.519 1.339 1.00 97.38 282 THR A O 1
ATOM 2179 N N . GLN A 1 283 ? -12.652 -6.461 1.462 1.00 96.44 283 GLN A N 1
ATOM 2180 C CA . GLN A 1 283 ? -12.989 -6.382 0.040 1.00 96.44 283 GLN A CA 1
ATOM 2181 C C . GLN A 1 283 ? -11.762 -6.568 -0.870 1.00 96.44 283 GLN A C 1
ATOM 2183 O O . GLN A 1 283 ? -11.845 -7.236 -1.903 1.00 96.44 283 GLN A O 1
ATOM 2188 N N . LEU A 1 284 ? -10.624 -5.953 -0.534 1.00 94.12 284 LEU A N 1
ATOM 2189 C CA . LEU A 1 284 ? -9.390 -6.106 -1.309 1.00 94.12 284 LEU A CA 1
ATOM 2190 C C . LEU A 1 284 ? -8.859 -7.540 -1.246 1.00 94.12 284 LEU A C 1
ATOM 2192 O O . LEU A 1 284 ? -8.376 -8.053 -2.257 1.00 94.12 284 LEU A O 1
ATOM 2196 N N . ASN A 1 285 ? -8.969 -8.179 -0.083 1.00 94.88 285 ASN A N 1
ATOM 2197 C CA . ASN A 1 285 ? -8.559 -9.555 0.134 1.00 94.88 285 ASN A CA 1
ATOM 2198 C C . ASN A 1 285 ? -9.376 -10.530 -0.715 1.00 94.88 285 ASN A C 1
ATOM 2200 O O . ASN A 1 285 ? -8.797 -11.303 -1.472 1.00 94.88 285 ASN A O 1
ATOM 2204 N N . ASP A 1 286 ? -10.705 -10.420 -0.663 1.00 93.44 286 ASP A N 1
ATOM 2205 C CA . ASP A 1 286 ? -11.630 -11.291 -1.400 1.00 93.44 286 ASP A CA 1
ATOM 2206 C C . ASP A 1 286 ? -11.414 -11.220 -2.921 1.00 93.44 286 ASP A C 1
ATOM 2208 O O . ASP A 1 286 ? -11.664 -12.176 -3.653 1.00 93.44 286 ASP A O 1
ATOM 2212 N N . ASN A 1 287 ? -10.907 -10.084 -3.408 1.00 91.06 287 ASN A N 1
ATOM 2213 C CA . ASN A 1 287 ? -10.617 -9.855 -4.821 1.00 91.06 287 ASN A CA 1
ATOM 2214 C C . ASN A 1 287 ? -9.155 -10.129 -5.221 1.00 91.06 287 ASN A C 1
ATOM 2216 O O . ASN A 1 287 ? -8.810 -9.892 -6.383 1.00 91.06 287 ASN A O 1
ATOM 2220 N N . ASN A 1 288 ? -8.300 -10.600 -4.303 1.00 88.38 288 ASN A N 1
ATOM 2221 C CA . ASN A 1 288 ? -6.852 -10.760 -4.499 1.00 88.38 288 ASN A CA 1
ATOM 2222 C C . ASN A 1 288 ? -6.171 -9.477 -5.015 1.00 88.38 288 ASN A C 1
ATOM 2224 O O . ASN A 1 288 ? -5.396 -9.502 -5.969 1.00 88.38 288 ASN A O 1
ATOM 2228 N N . ARG A 1 289 ? -6.511 -8.330 -4.411 1.00 91.19 289 ARG A N 1
ATOM 2229 C CA . ARG A 1 289 ? -6.015 -6.993 -4.795 1.00 91.19 289 ARG A CA 1
ATOM 2230 C C . ARG A 1 289 ? -5.066 -6.358 -3.779 1.00 91.19 289 ARG A C 1
ATOM 2232 O O . ARG A 1 289 ? -4.718 -5.189 -3.907 1.00 91.19 289 ARG A O 1
ATOM 2239 N N . ILE A 1 290 ? -4.649 -7.095 -2.753 1.00 93.31 290 ILE A N 1
ATOM 2240 C CA . ILE A 1 290 ? -3.702 -6.581 -1.759 1.00 93.31 290 ILE A CA 1
ATOM 2241 C C . ILE A 1 290 ? -2.292 -6.631 -2.346 1.00 93.31 290 ILE A C 1
ATOM 2243 O O . ILE A 1 290 ? -1.738 -7.705 -2.549 1.00 93.31 290 ILE A O 1
ATOM 2247 N N . ILE A 1 291 ? -1.694 -5.467 -2.598 1.00 93.69 291 ILE A N 1
ATOM 2248 C CA . ILE A 1 291 ? -0.337 -5.380 -3.156 1.00 93.69 291 ILE A CA 1
ATOM 2249 C C . ILE A 1 291 ? 0.730 -5.723 -2.116 1.00 93.69 291 ILE A C 1
ATOM 2251 O O . ILE A 1 291 ? 1.637 -6.483 -2.427 1.00 93.69 291 ILE A O 1
ATOM 2255 N N . SER A 1 292 ? 0.610 -5.223 -0.885 1.00 94.81 292 SER A N 1
ATOM 2256 C CA . SER A 1 292 ? 1.562 -5.476 0.204 1.00 94.81 292 SER A CA 1
ATOM 2257 C C . SER A 1 292 ? 0.843 -6.109 1.393 1.00 94.81 292 SER A C 1
ATOM 2259 O O . SER A 1 292 ? 0.086 -5.437 2.092 1.00 94.81 292 SER A O 1
ATOM 2261 N N . ILE A 1 293 ? 1.052 -7.413 1.607 1.00 94.56 293 ILE A N 1
ATOM 2262 C CA . ILE A 1 293 ? 0.406 -8.155 2.704 1.00 94.56 293 ILE A CA 1
ATOM 2263 C C . ILE A 1 293 ? 0.932 -7.706 4.067 1.00 94.56 293 ILE A C 1
ATOM 2265 O O . ILE A 1 293 ? 0.153 -7.569 5.000 1.00 94.56 293 ILE A O 1
ATOM 2269 N N . TRP A 1 294 ? 2.231 -7.454 4.190 1.00 92.81 294 TRP A N 1
ATOM 2270 C CA . TRP A 1 294 ? 2.849 -7.102 5.468 1.00 92.81 294 TRP A CA 1
ATOM 2271 C C . TRP A 1 294 ? 2.434 -5.702 5.939 1.00 92.81 294 TRP A C 1
ATOM 2273 O O . TRP A 1 294 ? 2.014 -5.548 7.081 1.00 92.81 294 TRP A O 1
ATOM 2283 N N . MET A 1 295 ? 2.408 -4.707 5.043 1.00 94.75 295 MET A N 1
ATOM 2284 C CA . MET A 1 295 ? 1.858 -3.388 5.380 1.00 94.75 295 MET A CA 1
ATOM 2285 C C . MET A 1 295 ? 0.350 -3.458 5.664 1.00 94.75 295 MET A C 1
ATOM 2287 O O . MET A 1 295 ? -0.142 -2.768 6.554 1.00 94.75 295 MET A O 1
ATOM 2291 N N . ALA A 1 296 ? -0.399 -4.290 4.927 1.00 95.62 296 ALA A N 1
ATOM 2292 C CA . ALA A 1 296 ? -1.824 -4.494 5.186 1.00 95.62 296 ALA A CA 1
ATOM 2293 C C . ALA A 1 296 ? -2.073 -5.157 6.549 1.00 95.62 296 ALA A C 1
ATOM 2295 O O . ALA A 1 296 ? -2.996 -4.751 7.248 1.00 95.62 296 ALA A O 1
ATOM 2296 N N . ALA A 1 297 ? -1.251 -6.132 6.945 1.00 95.88 297 ALA A N 1
ATOM 2297 C CA . ALA A 1 297 ? -1.357 -6.819 8.228 1.00 95.88 297 ALA A CA 1
ATOM 2298 C C . ALA A 1 297 ? -1.244 -5.838 9.397 1.00 95.88 297 ALA A C 1
ATOM 2300 O O . ALA A 1 297 ? -2.096 -5.849 10.281 1.00 95.88 297 ALA A O 1
ATOM 2301 N N . GLU A 1 298 ? -0.261 -4.939 9.365 1.00 94.00 298 GLU A N 1
ATOM 2302 C CA . GLU A 1 298 ? -0.109 -3.911 10.396 1.00 94.00 298 GLU A CA 1
ATOM 2303 C C . GLU A 1 298 ? -1.282 -2.935 10.434 1.00 94.00 298 GLU A C 1
ATOM 2305 O O . GLU A 1 298 ? -1.773 -2.616 11.511 1.00 94.00 298 GLU A O 1
ATOM 2310 N N . ARG A 1 299 ? -1.780 -2.489 9.274 1.00 94.44 299 ARG A N 1
ATOM 2311 C CA . ARG A 1 299 ? -2.924 -1.560 9.214 1.00 94.44 299 ARG A CA 1
ATOM 2312 C C . ARG A 1 299 ? -4.216 -2.193 9.705 1.00 94.44 299 ARG A C 1
ATOM 2314 O O . ARG A 1 299 ? -5.015 -1.537 10.367 1.00 94.44 299 ARG A O 1
ATOM 2321 N N . VAL A 1 300 ? -4.422 -3.464 9.379 1.00 96.75 300 VAL A N 1
ATOM 2322 C CA . VAL A 1 300 ? -5.557 -4.252 9.861 1.00 96.75 300 VAL A CA 1
ATOM 2323 C C . VAL A 1 300 ? -5.449 -4.472 11.370 1.00 96.75 300 VAL A C 1
ATOM 2325 O O . VAL A 1 300 ? -6.453 -4.340 12.065 1.00 96.75 300 VAL A O 1
ATOM 2328 N N . LEU A 1 301 ? -4.245 -4.738 11.884 1.00 95.44 301 LEU A N 1
ATOM 2329 C CA . LEU A 1 301 ? -3.999 -4.887 13.317 1.00 95.44 301 LEU A CA 1
ATOM 2330 C C . LEU A 1 301 ? -4.211 -3.567 14.076 1.00 95.44 301 LEU A C 1
ATOM 2332 O O . LEU A 1 301 ? -4.884 -3.564 15.101 1.00 95.44 301 LEU A O 1
ATOM 2336 N N . GLU A 1 302 ? -3.701 -2.450 13.553 1.00 94.19 302 GLU A N 1
ATOM 2337 C CA . GLU A 1 302 ? -3.896 -1.095 14.091 1.00 94.19 302 GLU A CA 1
ATOM 2338 C C . GLU A 1 302 ? -5.388 -0.744 14.165 1.00 94.19 302 GLU A C 1
ATOM 2340 O O . GLU A 1 302 ? -5.897 -0.403 15.233 1.00 94.19 302 GLU A O 1
ATOM 2345 N N . ALA A 1 303 ? -6.122 -0.909 13.060 1.00 96.00 303 ALA A N 1
ATOM 2346 C CA . ALA A 1 303 ? -7.563 -0.676 13.032 1.00 96.00 303 ALA A CA 1
ATOM 2347 C C . ALA A 1 303 ? -8.318 -1.611 13.996 1.00 96.00 303 ALA A C 1
ATOM 2349 O O . ALA A 1 303 ? -9.206 -1.169 14.725 1.00 96.00 303 ALA A O 1
ATOM 2350 N N . GLY A 1 304 ? -7.943 -2.892 14.050 1.00 95.62 304 GLY A N 1
ATOM 2351 C CA . GLY A 1 304 ? -8.517 -3.856 14.986 1.00 95.62 304 GLY A CA 1
ATOM 2352 C C . GLY A 1 304 ? -8.315 -3.447 16.445 1.00 95.62 304 GLY A C 1
ATOM 2353 O O . GLY A 1 304 ? -9.273 -3.438 17.216 1.00 95.62 304 GLY A O 1
ATOM 2354 N N . ALA A 1 305 ? -7.098 -3.050 16.821 1.00 93.56 305 ALA A N 1
ATOM 2355 C CA . ALA A 1 305 ? -6.783 -2.595 18.172 1.00 93.56 305 ALA A CA 1
ATOM 2356 C C . ALA A 1 305 ? -7.594 -1.346 18.552 1.00 93.56 305 ALA A C 1
ATOM 2358 O O . ALA A 1 305 ? -8.186 -1.297 19.628 1.00 93.56 305 ALA A O 1
ATOM 2359 N N . ILE A 1 306 ? -7.697 -0.370 17.646 1.00 93.00 306 ILE A N 1
ATOM 2360 C CA . ILE A 1 306 ? -8.490 0.851 17.850 1.00 93.00 306 ILE A CA 1
ATOM 2361 C C . ILE A 1 306 ? -9.974 0.527 18.060 1.00 93.00 306 ILE A C 1
ATOM 2363 O O . ILE A 1 306 ? -10.619 1.103 18.941 1.00 93.00 306 ILE A O 1
ATOM 2367 N N . TRP A 1 307 ? -10.518 -0.421 17.292 1.00 93.12 307 TRP A N 1
ATOM 2368 C CA . TRP A 1 307 ? -11.889 -0.893 17.477 1.00 93.12 307 TRP A CA 1
ATOM 2369 C C . TRP A 1 307 ? -12.091 -1.514 18.864 1.00 93.12 307 TRP A C 1
ATOM 2371 O O . TRP A 1 307 ? -13.025 -1.143 19.573 1.00 93.12 307 TRP A O 1
ATOM 2381 N N . VAL A 1 308 ? -11.192 -2.412 19.280 1.00 91.06 308 VAL A N 1
ATOM 2382 C CA . VAL A 1 308 ? -11.243 -3.078 20.593 1.00 91.06 308 VAL A CA 1
ATOM 2383 C C . VAL A 1 308 ? -11.171 -2.066 21.738 1.00 91.06 308 VAL A C 1
ATOM 2385 O O . VAL A 1 308 ? -12.008 -2.103 22.637 1.00 91.06 308 VAL A O 1
ATOM 2388 N N . ILE A 1 309 ? -10.240 -1.112 21.676 1.00 88.50 309 ILE A N 1
ATOM 2389 C CA . ILE A 1 309 ? -10.111 -0.032 22.666 1.00 88.50 309 ILE A CA 1
ATOM 2390 C C . ILE A 1 309 ? -11.405 0.787 22.744 1.00 88.50 309 ILE A C 1
ATOM 2392 O O . ILE A 1 309 ? -11.904 1.076 23.832 1.00 88.50 309 ILE A O 1
ATOM 2396 N N . SER A 1 310 ? -12.013 1.092 21.596 1.00 87.19 310 SER A N 1
ATOM 2397 C CA . SER A 1 310 ? -13.287 1.814 21.543 1.00 87.19 310 SER A CA 1
ATOM 2398 C C . SER A 1 310 ? -14.438 1.034 22.194 1.00 87.19 310 SER A C 1
ATOM 2400 O O . SER A 1 310 ? -15.293 1.641 22.841 1.00 87.19 310 SER A O 1
ATOM 2402 N N . LEU A 1 311 ? -14.463 -0.301 22.075 1.00 85.94 311 LEU A N 1
ATOM 2403 C CA . LEU A 1 311 ? -15.449 -1.149 22.758 1.00 85.94 311 LEU A CA 1
ATOM 2404 C C . LEU A 1 311 ? -15.275 -1.100 24.280 1.00 85.94 311 LEU A C 1
ATOM 2406 O O . LEU A 1 311 ? -16.263 -0.929 24.997 1.00 85.94 311 LEU A O 1
ATOM 2410 N N . VAL A 1 312 ? -14.034 -1.183 24.769 1.00 82.69 312 VAL A N 1
ATOM 2411 C CA . VAL A 1 312 ? -13.720 -1.071 26.204 1.00 82.69 312 VAL A CA 1
ATOM 2412 C C . VAL A 1 312 ? -14.160 0.294 26.742 1.00 82.69 312 VAL A C 1
ATOM 2414 O O . VAL A 1 312 ? -14.851 0.368 27.760 1.00 82.69 312 VAL A O 1
ATOM 2417 N N . HIS A 1 313 ? -13.868 1.374 26.012 1.00 78.94 313 HIS A N 1
ATOM 2418 C CA . HIS A 1 313 ? -14.324 2.722 26.358 1.00 78.94 313 HIS A CA 1
ATOM 2419 C C . HIS A 1 313 ? -15.842 2.841 26.462 1.00 78.94 313 HIS A C 1
ATOM 2421 O O . HIS A 1 313 ? -16.364 3.456 27.398 1.00 78.94 313 HIS A O 1
ATOM 2427 N N . GLN A 1 314 ? -16.569 2.248 25.515 1.00 76.81 314 GLN A N 1
ATOM 2428 C CA . GLN A 1 314 ? -18.029 2.265 25.527 1.00 76.81 314 GLN A CA 1
ATOM 2429 C C . GLN A 1 314 ? -18.593 1.485 26.719 1.00 76.81 314 GLN A C 1
ATOM 2431 O O . GLN A 1 314 ? -19.540 1.955 27.352 1.00 76.81 314 GLN A O 1
ATOM 2436 N N . GLN A 1 315 ? -18.005 0.337 27.063 1.00 74.44 315 GLN A N 1
ATOM 2437 C CA . GLN A 1 315 ? -18.427 -0.461 28.218 1.00 74.44 315 GLN A CA 1
ATOM 2438 C C . GLN A 1 315 ? -18.217 0.276 29.545 1.00 74.44 315 GLN A C 1
ATOM 2440 O O . GLN A 1 315 ? -19.127 0.311 30.374 1.00 74.44 315 GLN A O 1
ATOM 2445 N N . GLN A 1 316 ? -17.058 0.915 29.725 1.00 71.06 316 GLN A N 1
ATOM 2446 C CA . GLN A 1 316 ? -16.754 1.697 30.926 1.00 71.06 316 GLN A CA 1
ATOM 2447 C C . GLN A 1 316 ? -17.663 2.929 31.067 1.00 71.06 316 GLN A C 1
ATOM 2449 O O . GLN A 1 316 ? -18.105 3.245 32.169 1.00 71.06 316 GLN A O 1
ATOM 2454 N N . SER A 1 317 ? -17.983 3.604 29.958 1.00 67.62 317 SER A N 1
ATOM 2455 C CA . SER A 1 317 ? -18.739 4.866 29.983 1.00 67.62 317 SER A CA 1
ATOM 2456 C C . SER A 1 317 ? -20.252 4.685 30.138 1.00 67.62 317 SER A C 1
ATOM 2458 O O . SER A 1 317 ? -20.912 5.517 30.757 1.00 67.62 317 SER A O 1
ATOM 2460 N N . TYR A 1 318 ? -20.829 3.622 29.566 1.00 59.69 318 TYR A N 1
ATOM 2461 C CA . TYR A 1 318 ? -22.287 3.436 29.526 1.00 59.69 318 TYR A CA 1
ATOM 2462 C C . TYR A 1 318 ? -22.827 2.417 30.538 1.00 59.69 318 TYR A C 1
ATOM 2464 O O . TYR A 1 318 ? -24.051 2.277 30.659 1.00 59.69 318 TYR A O 1
ATOM 2472 N N . GLY A 1 319 ? -21.949 1.731 31.277 1.00 55.66 319 GLY A N 1
ATOM 2473 C CA . GLY A 1 319 ? -22.326 0.596 32.114 1.00 55.66 319 GLY A CA 1
ATOM 2474 C C . GLY A 1 319 ? -22.885 -0.565 31.282 1.00 55.66 319 GLY A C 1
ATOM 2475 O O . GLY A 1 319 ? -23.168 -0.433 30.091 1.00 55.66 319 GLY A O 1
ATOM 2476 N N . GLN A 1 320 ? -23.051 -1.728 31.911 1.00 49.72 320 GLN A N 1
ATOM 2477 C CA . GLN A 1 320 ? -23.485 -2.984 31.288 1.00 49.72 320 GLN A CA 1
ATOM 2478 C C . GLN A 1 320 ? -24.962 -2.913 30.826 1.00 49.72 320 GLN A C 1
ATOM 2480 O O . GLN A 1 320 ? -25.852 -3.553 31.380 1.00 49.72 320 GLN A O 1
ATOM 2485 N N . ARG A 1 321 ? -25.275 -2.078 29.829 1.00 48.50 321 ARG A N 1
ATOM 2486 C CA . ARG A 1 321 ? -26.587 -2.058 29.177 1.00 48.50 321 ARG A CA 1
ATOM 2487 C C . ARG A 1 321 ? -26.695 -3.285 28.285 1.00 48.50 321 ARG A C 1
ATOM 2489 O O . ARG A 1 321 ? -25.859 -3.493 27.412 1.00 48.50 321 ARG A O 1
ATOM 2496 N N . SER A 1 322 ? -27.750 -4.064 28.510 1.00 43.16 322 SER A N 1
ATOM 2497 C CA . SER A 1 322 ? -28.110 -5.249 27.730 1.00 43.16 322 SER A CA 1
ATOM 2498 C C . SER A 1 322 ? -28.136 -4.915 26.232 1.00 43.16 322 SER A C 1
ATOM 2500 O O . SER A 1 322 ? -29.055 -4.252 25.746 1.00 43.16 322 SER A O 1
ATOM 2502 N N . GLN A 1 323 ? -27.081 -5.304 25.511 1.00 56.47 323 GLN A N 1
ATOM 2503 C CA . GLN A 1 323 ? -27.001 -5.137 24.065 1.00 56.47 323 GLN A CA 1
ATOM 2504 C C . GLN A 1 323 ? -27.902 -6.186 23.409 1.00 56.47 323 GLN A C 1
ATOM 2506 O O . GLN A 1 323 ? -27.865 -7.365 23.760 1.00 56.47 323 GLN A O 1
ATOM 2511 N N . SER A 1 324 ? -28.726 -5.773 22.445 1.00 51.53 324 SER A N 1
ATOM 2512 C CA . SER A 1 324 ? -29.512 -6.722 21.654 1.00 51.53 324 SER A CA 1
ATOM 2513 C C . SER A 1 324 ? -28.581 -7.631 20.840 1.00 51.53 324 SER A C 1
ATOM 2515 O O . SER A 1 324 ? -27.486 -7.222 20.453 1.00 51.53 324 SER A O 1
ATOM 2517 N N . ALA A 1 325 ? -29.018 -8.850 20.513 1.00 55.09 325 ALA A N 1
ATOM 2518 C CA . ALA A 1 325 ? -28.227 -9.785 19.701 1.00 55.09 325 ALA A CA 1
ATOM 2519 C C . ALA A 1 325 ? -27.787 -9.190 18.341 1.00 55.09 325 ALA A C 1
ATOM 2521 O O . ALA A 1 325 ? -26.717 -9.517 17.829 1.00 55.09 325 ALA A O 1
ATOM 2522 N N . ALA A 1 326 ? -28.584 -8.274 17.775 1.00 48.03 326 ALA A N 1
ATOM 2523 C CA . ALA A 1 326 ? -28.230 -7.521 16.571 1.00 48.03 326 ALA A CA 1
ATOM 2524 C C . ALA A 1 326 ? -27.099 -6.502 16.819 1.00 48.03 326 ALA A C 1
ATOM 2526 O O . ALA A 1 326 ? -26.222 -6.354 15.970 1.00 48.03 326 ALA A O 1
ATOM 2527 N N . GLY A 1 327 ? -27.084 -5.855 17.990 1.00 61.41 327 GLY A N 1
ATOM 2528 C CA . GLY A 1 327 ? -25.998 -4.973 18.424 1.00 61.41 327 GLY A CA 1
ATOM 2529 C C . GLY A 1 327 ? -24.688 -5.728 18.641 1.00 61.41 327 GLY A C 1
ATOM 2530 O O . GLY A 1 327 ? -23.659 -5.298 18.135 1.00 61.41 327 GLY A O 1
ATOM 2531 N N . ILE A 1 328 ? -24.746 -6.906 19.275 1.00 63.09 328 ILE A N 1
ATOM 2532 C CA . ILE A 1 328 ? -23.576 -7.776 19.502 1.00 63.09 328 ILE A CA 1
ATOM 2533 C C . ILE A 1 328 ? -22.958 -8.234 18.169 1.00 63.09 328 ILE A C 1
ATOM 2535 O O . ILE A 1 328 ? -21.742 -8.260 17.998 1.00 63.09 328 ILE A O 1
ATOM 2539 N N . ARG A 1 329 ? -23.786 -8.562 17.170 1.00 60.81 329 ARG A N 1
ATOM 2540 C CA . ARG A 1 329 ? -23.283 -8.947 15.843 1.00 60.81 329 ARG A CA 1
ATOM 2541 C C . ARG A 1 329 ? -22.595 -7.784 15.121 1.00 60.81 329 ARG A C 1
ATOM 2543 O O . ARG A 1 329 ? -21.590 -8.001 14.446 1.00 60.81 329 ARG A O 1
ATOM 2550 N N . ALA A 1 330 ? -23.128 -6.570 15.253 1.00 67.62 330 ALA A N 1
ATOM 2551 C CA . ALA A 1 330 ? -22.529 -5.376 14.666 1.00 67.62 330 ALA A CA 1
ATOM 2552 C C . ALA A 1 330 ? -21.196 -5.008 15.344 1.00 67.62 330 ALA A C 1
ATOM 2554 O O . ALA A 1 330 ? -20.255 -4.630 14.652 1.00 67.62 330 ALA A O 1
ATOM 2555 N N . THR A 1 331 ? -21.082 -5.185 16.666 1.00 78.56 331 THR A N 1
ATOM 2556 C CA . THR A 1 331 ? -19.854 -4.882 17.423 1.00 78.56 331 THR A CA 1
ATOM 2557 C C . THR A 1 331 ? -18.741 -5.907 17.209 1.00 78.56 331 THR A C 1
ATOM 2559 O O . THR A 1 331 ? -17.570 -5.533 17.155 1.00 78.56 331 THR A O 1
ATOM 2562 N N . LEU A 1 332 ? -19.080 -7.187 17.027 1.00 86.06 332 LEU A N 1
ATOM 2563 C CA . LEU A 1 332 ? -18.099 -8.263 16.834 1.00 86.06 332 LEU A CA 1
ATOM 2564 C C . LEU A 1 332 ? -17.686 -8.488 15.378 1.00 86.06 332 LEU A C 1
ATOM 2566 O O . LEU A 1 332 ? -16.653 -9.106 15.124 1.00 86.06 332 LEU A O 1
ATOM 2570 N N . SER A 1 333 ? -18.461 -7.994 14.410 1.00 91.31 333 SER A N 1
ATOM 2571 C CA . SER A 1 333 ? -18.157 -8.164 12.983 1.00 91.31 333 SER A CA 1
ATOM 2572 C C . SER A 1 333 ? -16.731 -7.710 12.618 1.00 91.31 333 SER A C 1
ATOM 2574 O O . SER A 1 333 ? -16.019 -8.501 11.995 1.00 91.31 333 SER A O 1
ATOM 2576 N N . PRO A 1 334 ? -16.254 -6.514 13.025 1.00 93.75 334 PRO A N 1
ATOM 2577 C CA . PRO A 1 334 ? -14.880 -6.096 12.738 1.00 93.75 334 PRO A CA 1
ATOM 2578 C C . PRO A 1 334 ? -13.824 -7.016 13.358 1.00 93.75 334 PRO A C 1
ATOM 2580 O O . PRO A 1 334 ? -12.840 -7.330 12.697 1.00 93.75 334 PRO A O 1
ATOM 2583 N N . VAL A 1 335 ? -14.059 -7.529 14.572 1.00 94.31 335 VAL A N 1
ATOM 2584 C CA . VAL A 1 335 ? -13.136 -8.453 15.254 1.00 94.31 335 VAL A CA 1
ATOM 2585 C C . VAL A 1 335 ? -12.957 -9.737 14.437 1.00 94.31 335 VAL A C 1
ATOM 2587 O O . VAL A 1 335 ? -11.834 -10.147 14.147 1.00 94.31 335 VAL A O 1
ATOM 2590 N N . VAL A 1 336 ? -14.064 -10.340 13.994 1.00 94.69 336 VAL A N 1
ATOM 2591 C CA . VAL A 1 336 ? -14.039 -11.565 13.176 1.00 94.69 336 VAL A CA 1
ATOM 2592 C C . VAL A 1 336 ? -13.349 -11.324 11.831 1.00 94.69 336 VAL A C 1
ATOM 2594 O O . VAL A 1 336 ? -12.574 -12.166 11.372 1.00 94.69 336 VAL A O 1
ATOM 2597 N N . LYS A 1 337 ? -13.597 -10.170 11.197 1.00 97.19 337 LYS A N 1
ATOM 2598 C CA . LYS A 1 337 ? -12.948 -9.801 9.930 1.00 97.19 337 LYS A CA 1
ATOM 2599 C C . LYS A 1 337 ? -11.437 -9.658 10.087 1.00 97.19 337 LYS A C 1
ATOM 2601 O O . LYS A 1 337 ? -10.709 -10.180 9.249 1.00 97.19 337 LYS A O 1
ATOM 2606 N N . VAL A 1 338 ? -10.963 -9.025 11.163 1.00 97.62 338 VAL A N 1
ATOM 2607 C CA . VAL A 1 338 ? -9.524 -8.918 11.461 1.00 97.62 338 VAL A CA 1
ATOM 2608 C C . VAL A 1 338 ? -8.904 -10.306 11.629 1.00 97.62 338 VAL A C 1
ATOM 2610 O O . VAL A 1 338 ? -7.906 -10.592 10.970 1.00 97.62 338 VAL A O 1
ATOM 2613 N N . SER A 1 339 ? -9.526 -11.207 12.403 1.00 97.06 339 SER A N 1
ATOM 2614 C CA . SER A 1 339 ? -9.038 -12.589 12.545 1.00 97.06 339 SER A CA 1
ATOM 2615 C C . SER A 1 339 ? -8.945 -13.304 11.193 1.00 97.06 339 SER A C 1
ATOM 2617 O O . SER A 1 339 ? -7.919 -13.902 10.872 1.00 97.06 339 SER A O 1
ATOM 2619 N N . SER A 1 340 ? -9.991 -13.205 10.365 1.00 97.38 340 SER A N 1
ATOM 2620 C CA . SER A 1 340 ? -10.022 -13.822 9.033 1.00 97.38 340 SER A CA 1
ATOM 2621 C C . SER A 1 340 ? -8.952 -13.250 8.097 1.00 97.38 340 SER A C 1
ATOM 2623 O O . SER A 1 340 ? -8.327 -13.997 7.341 1.00 97.38 340 SER A O 1
ATOM 2625 N N . LEU A 1 341 ? -8.736 -11.933 8.130 1.00 97.81 341 LEU A N 1
ATOM 2626 C CA . LEU A 1 341 ? -7.722 -11.252 7.327 1.00 97.81 341 LEU A CA 1
ATOM 2627 C C . LEU A 1 341 ? -6.315 -11.686 7.732 1.00 97.81 341 LEU A C 1
ATOM 2629 O O . LEU A 1 341 ? -5.547 -12.127 6.880 1.00 97.81 341 LEU A O 1
ATOM 2633 N N . LEU A 1 342 ? -5.990 -11.621 9.024 1.00 97.62 342 LEU A N 1
ATOM 2634 C CA . LEU A 1 342 ? -4.663 -11.981 9.523 1.00 97.62 342 LEU A CA 1
ATOM 2635 C C . LEU A 1 342 ? -4.356 -13.469 9.315 1.00 97.62 342 LEU A C 1
ATOM 2637 O O . LEU A 1 342 ? -3.233 -13.802 8.943 1.00 97.62 342 LEU A O 1
ATOM 2641 N N . ALA A 1 343 ? -5.349 -14.355 9.439 1.00 96.44 343 ALA A N 1
ATOM 2642 C CA . ALA A 1 343 ? -5.199 -15.765 9.081 1.00 96.44 343 ALA A CA 1
ATOM 2643 C C . ALA A 1 343 ? -4.908 -15.951 7.581 1.00 96.44 343 ALA A C 1
ATOM 2645 O O . ALA A 1 343 ? -3.992 -16.685 7.203 1.00 96.44 343 ALA A O 1
ATOM 2646 N N . SER A 1 344 ? -5.631 -15.233 6.714 1.00 95.75 344 SER A N 1
ATOM 2647 C CA . SER A 1 344 ? -5.378 -15.236 5.267 1.00 95.75 344 SER A CA 1
ATOM 2648 C C . SER A 1 344 ? -3.993 -14.680 4.906 1.00 95.75 344 SER A C 1
ATOM 2650 O O . SER A 1 344 ? -3.370 -15.136 3.943 1.00 95.75 344 SER A O 1
ATOM 2652 N N . PHE A 1 345 ? -3.495 -13.698 5.659 1.00 95.62 345 PHE A N 1
ATOM 2653 C CA . PHE A 1 345 ? -2.159 -13.131 5.477 1.00 95.62 345 PHE A CA 1
ATOM 2654 C C . PHE A 1 345 ? -1.076 -14.103 5.933 1.00 95.62 345 PHE A C 1
ATOM 2656 O O . PHE A 1 345 ? -0.141 -14.351 5.176 1.00 95.62 345 PHE A O 1
ATOM 2663 N N . ALA A 1 346 ? -1.231 -14.718 7.108 1.00 94.69 346 ALA A N 1
ATOM 2664 C CA . ALA A 1 346 ? -0.298 -15.711 7.635 1.00 94.69 346 ALA A CA 1
ATOM 2665 C C . ALA A 1 346 ? -0.140 -16.927 6.704 1.00 94.69 346 ALA A C 1
ATOM 2667 O O . ALA A 1 346 ? 0.954 -17.476 6.590 1.00 94.69 346 ALA A O 1
ATOM 2668 N N . ALA A 1 347 ? -1.202 -17.310 5.986 1.00 92.62 347 ALA A N 1
ATOM 2669 C CA . ALA A 1 347 ? -1.155 -18.392 5.002 1.00 92.62 347 ALA A CA 1
ATOM 2670 C C . ALA A 1 347 ? -0.310 -18.068 3.751 1.00 92.62 347 ALA A C 1
ATOM 2672 O O . ALA A 1 347 ? 0.222 -18.981 3.125 1.00 92.62 347 ALA A O 1
ATOM 2673 N N . ARG A 1 348 ? -0.183 -16.786 3.378 1.00 91.19 348 ARG A N 1
ATOM 2674 C CA . ARG A 1 348 ? 0.539 -16.323 2.170 1.00 91.19 348 ARG A CA 1
ATOM 2675 C C . ARG A 1 348 ? 1.893 -15.684 2.467 1.00 91.19 348 ARG A C 1
ATOM 2677 O O . ARG A 1 348 ? 2.730 -15.532 1.583 1.00 91.19 348 ARG A O 1
ATOM 2684 N N . TRP A 1 349 ? 2.109 -15.285 3.714 1.00 91.06 349 TRP A N 1
ATOM 2685 C CA . TRP A 1 349 ? 3.318 -14.632 4.188 1.00 91.06 349 TRP A CA 1
ATOM 2686 C C . TRP A 1 349 ? 3.641 -15.155 5.587 1.00 91.06 349 TRP A C 1
ATOM 2688 O O . TRP A 1 349 ? 3.045 -14.726 6.571 1.00 91.06 349 TRP A O 1
ATOM 2698 N N . THR A 1 350 ? 4.595 -16.087 5.676 1.00 87.62 350 THR A N 1
ATOM 2699 C CA . THR A 1 350 ? 4.928 -16.829 6.907 1.00 87.62 350 THR A CA 1
ATOM 2700 C C . THR A 1 350 ? 5.158 -15.950 8.148 1.00 87.62 350 THR A C 1
ATOM 2702 O O . THR A 1 350 ? 4.641 -16.303 9.209 1.00 87.62 350 THR A O 1
ATOM 2705 N N . PRO A 1 351 ? 5.865 -14.799 8.072 1.00 89.12 351 PRO A N 1
ATOM 2706 C CA . PRO A 1 351 ? 6.017 -13.897 9.220 1.00 89.12 351 PRO A CA 1
ATOM 2707 C C . PRO A 1 351 ? 4.700 -13.264 9.713 1.00 89.12 351 PRO A C 1
ATOM 2709 O O . PRO A 1 351 ? 4.638 -12.745 10.827 1.00 89.12 351 PRO A O 1
ATOM 2712 N N . GLY A 1 352 ? 3.624 -13.335 8.926 1.00 89.50 352 GLY A N 1
ATOM 2713 C CA . GLY A 1 352 ? 2.285 -12.887 9.308 1.00 89.50 352 GLY A CA 1
ATOM 2714 C C . GLY A 1 352 ? 1.683 -13.655 10.487 1.00 89.50 352 GLY A C 1
ATOM 2715 O O . GLY A 1 352 ? 0.798 -13.128 11.157 1.00 89.50 352 GLY A O 1
ATOM 2716 N N . SER A 1 353 ? 2.194 -14.849 10.809 1.00 93.19 353 SER A N 1
ATOM 2717 C CA . SER A 1 353 ? 1.766 -15.620 11.987 1.00 93.19 353 SER A CA 1
ATOM 2718 C C . SER A 1 353 ? 1.965 -14.862 13.306 1.00 93.19 353 SER A C 1
ATOM 2720 O O . SER A 1 353 ? 1.141 -14.985 14.208 1.00 93.19 353 SER A O 1
ATOM 2722 N N . ALA A 1 354 ? 2.992 -14.009 13.400 1.00 94.00 354 ALA A N 1
ATOM 2723 C CA . ALA A 1 354 ? 3.224 -13.163 14.572 1.00 94.00 354 ALA A CA 1
ATOM 2724 C C . ALA A 1 354 ? 2.106 -12.122 14.771 1.00 94.00 354 ALA A C 1
ATOM 2726 O O . ALA A 1 354 ? 1.664 -11.886 15.897 1.00 94.00 354 ALA A O 1
ATOM 2727 N N . HIS A 1 355 ? 1.613 -11.536 13.674 1.00 93.94 355 HIS A N 1
ATOM 2728 C CA . HIS A 1 355 ? 0.506 -10.577 13.702 1.00 93.94 355 HIS A CA 1
ATOM 2729 C C . HIS A 1 355 ? -0.798 -11.261 14.117 1.00 93.94 355 HIS A C 1
ATOM 2731 O O . HIS A 1 355 ? -1.526 -10.730 14.951 1.00 93.94 355 HIS A O 1
ATOM 2737 N N . LEU A 1 356 ? -1.062 -12.459 13.579 1.00 96.00 356 LEU A N 1
ATOM 2738 C CA . LEU A 1 356 ? -2.221 -13.263 13.966 1.00 96.00 356 LEU A CA 1
ATOM 2739 C C . LEU A 1 356 ? -2.180 -13.630 15.454 1.00 96.00 356 LEU A C 1
ATOM 2741 O O . LEU A 1 356 ? -3.150 -13.381 16.156 1.00 96.00 356 LEU A O 1
ATOM 2745 N N . SER A 1 357 ? -1.052 -14.140 15.951 1.00 95.50 357 SER A N 1
ATOM 2746 C CA . SER A 1 357 ? -0.908 -14.521 17.363 1.00 95.50 357 SER A CA 1
ATOM 2747 C C . SER A 1 357 ? -1.073 -13.327 18.314 1.00 95.50 357 SER A C 1
ATOM 2749 O O . SER A 1 357 ? -1.701 -13.438 19.369 1.00 95.50 357 SER A O 1
ATOM 2751 N N . THR A 1 358 ? -0.558 -12.157 17.921 1.00 94.62 358 THR A N 1
ATOM 2752 C CA . THR A 1 358 ? -0.731 -10.913 18.684 1.00 94.62 358 THR A CA 1
ATOM 2753 C C . THR A 1 358 ? -2.202 -10.505 18.719 1.00 94.62 358 THR A C 1
ATOM 2755 O O . THR A 1 358 ? -2.725 -10.159 19.776 1.00 94.62 358 THR A O 1
ATOM 2758 N N . TRP A 1 359 ? -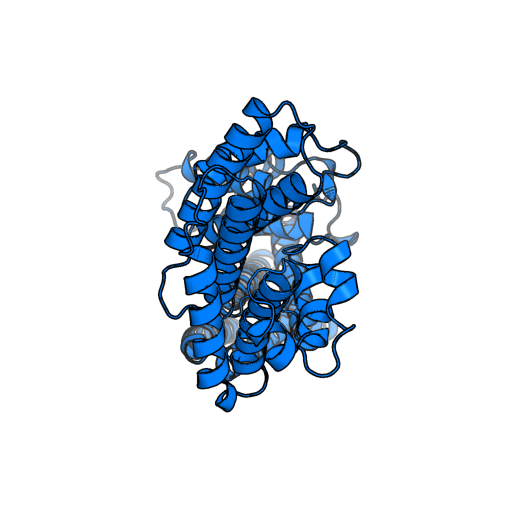2.893 -10.585 17.581 1.00 96.75 359 TRP A N 1
ATOM 2759 C CA . TRP A 1 359 ? -4.324 -10.312 17.509 1.00 96.75 359 TRP A CA 1
ATOM 2760 C C . TRP A 1 359 ? -5.158 -11.287 18.344 1.00 96.75 359 TRP A C 1
ATOM 2762 O O . TRP A 1 359 ? -6.030 -10.850 19.086 1.00 96.75 359 TRP A O 1
ATOM 2772 N N . GLU A 1 360 ? -4.874 -12.586 18.279 1.00 94.38 360 GLU A N 1
ATOM 2773 C CA . GLU A 1 360 ? -5.557 -13.598 19.094 1.00 94.38 360 GLU A CA 1
ATOM 2774 C C . GLU A 1 360 ? -5.396 -13.307 20.590 1.00 94.38 360 GLU A C 1
ATOM 2776 O O . GLU A 1 360 ? -6.377 -13.347 21.324 1.00 94.38 360 GLU A O 1
ATOM 2781 N N . THR A 1 361 ? -4.210 -12.865 21.019 1.00 93.19 361 THR A N 1
ATOM 2782 C CA . THR A 1 361 ? -3.982 -12.424 22.405 1.00 93.19 361 TH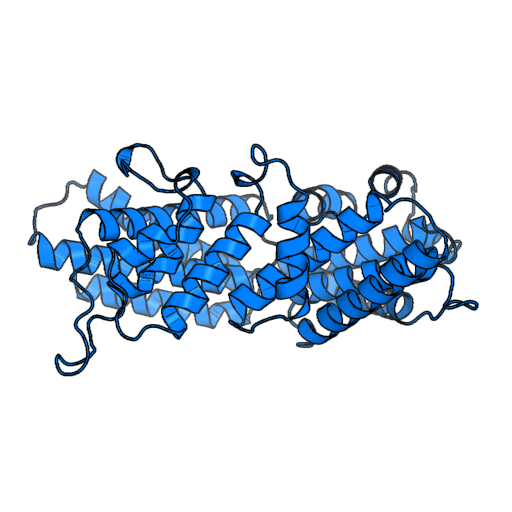R A CA 1
ATOM 2783 C C . THR A 1 361 ? -4.868 -11.228 22.780 1.00 93.19 361 THR A C 1
ATOM 2785 O O . THR A 1 361 ? -5.439 -11.194 23.868 1.00 93.19 361 THR A O 1
ATOM 2788 N N . VAL A 1 362 ? -5.018 -10.240 21.888 1.00 91.06 362 VAL A N 1
ATOM 2789 C CA . VAL A 1 362 ? -5.912 -9.086 22.106 1.00 91.06 362 VAL A CA 1
ATOM 2790 C C . VAL A 1 362 ? -7.373 -9.530 22.211 1.00 91.06 362 VAL A C 1
ATOM 2792 O O . VAL A 1 362 ? -8.108 -9.030 23.062 1.00 91.06 362 VAL A O 1
ATOM 2795 N N . VAL A 1 363 ? -7.796 -10.472 21.368 1.00 91.25 363 VAL A N 1
ATOM 2796 C CA . VAL A 1 363 ? -9.155 -11.025 21.385 1.00 91.25 363 VAL A CA 1
ATOM 2797 C C . VAL A 1 363 ? -9.417 -11.802 22.677 1.00 91.25 363 VAL A C 1
ATOM 2799 O O . VAL A 1 363 ? -10.461 -11.601 23.292 1.00 91.25 363 VAL A O 1
ATOM 2802 N N . ASP A 1 364 ? -8.468 -12.620 23.133 1.00 89.75 364 ASP A N 1
ATOM 2803 C CA . ASP A 1 364 ? -8.570 -13.351 24.401 1.00 89.75 364 ASP A CA 1
ATOM 2804 C C . ASP A 1 364 ? -8.671 -12.399 25.601 1.00 89.75 364 ASP A C 1
ATOM 2806 O O . ASP A 1 364 ? -9.496 -12.603 26.494 1.00 89.75 364 ASP A O 1
ATOM 2810 N N . LEU A 1 365 ? -7.883 -11.315 25.604 1.00 87.12 365 LEU A N 1
ATOM 2811 C CA . LEU A 1 365 ? -7.966 -10.269 26.626 1.00 87.12 365 LEU A CA 1
ATOM 2812 C C . LEU A 1 365 ? -9.318 -9.553 26.605 1.00 87.12 365 LEU A C 1
ATOM 2814 O O . LEU A 1 365 ? -9.892 -9.322 27.667 1.00 87.12 365 LEU A O 1
ATOM 2818 N N . LEU A 1 366 ? -9.843 -9.225 25.419 1.00 84.50 366 LEU A N 1
ATOM 2819 C CA . LEU A 1 366 ? -11.174 -8.636 25.286 1.00 84.50 366 LEU A CA 1
ATOM 2820 C C . LEU A 1 366 ? -12.237 -9.576 25.863 1.00 84.50 366 LEU A C 1
ATOM 2822 O O . LEU A 1 366 ? -13.080 -9.127 26.631 1.00 84.50 366 LEU A O 1
ATOM 2826 N N . TRP A 1 367 ? -12.180 -10.874 25.551 1.00 81.25 367 TRP A N 1
ATOM 2827 C CA . TRP A 1 367 ? -13.136 -11.848 26.082 1.00 81.25 367 TRP A CA 1
ATOM 2828 C C . TRP A 1 367 ? -13.049 -12.047 27.586 1.00 81.25 367 TRP A C 1
ATOM 2830 O O . TRP A 1 367 ? -14.069 -12.320 28.204 1.00 81.25 367 TRP A O 1
ATOM 2840 N N . ALA A 1 368 ? -11.874 -11.882 28.187 1.00 76.19 368 ALA A N 1
ATOM 2841 C CA . ALA A 1 368 ? -11.740 -11.902 29.638 1.00 76.19 368 ALA A CA 1
ATOM 2842 C C . ALA A 1 368 ? -12.381 -10.675 30.324 1.00 76.19 368 ALA A C 1
ATOM 2844 O O . ALA A 1 368 ? -12.623 -10.719 31.530 1.00 76.19 368 ALA A O 1
ATOM 2845 N N . MET A 1 369 ? -12.629 -9.585 29.584 1.00 68.31 369 MET A N 1
ATOM 2846 C CA . MET A 1 369 ? -13.251 -8.353 30.094 1.00 68.31 369 MET A CA 1
ATOM 2847 C C . MET A 1 369 ? -14.773 -8.278 29.876 1.00 68.31 369 MET A C 1
ATOM 2849 O O . MET A 1 369 ? -15.422 -7.456 30.527 1.00 68.31 369 MET A O 1
ATOM 2853 N N . VAL A 1 370 ? -15.331 -9.086 28.964 1.00 60.44 370 VAL A N 1
ATOM 2854 C CA . VAL A 1 370 ? -16.780 -9.184 28.673 1.00 60.44 370 VAL A CA 1
ATOM 2855 C C . VAL A 1 370 ? -17.426 -10.229 29.570 1.00 60.44 370 VAL A C 1
ATOM 2857 O O . VAL A 1 370 ? -18.536 -9.942 30.080 1.00 60.44 370 VAL A O 1
#

pLDDT: mean 84.83, std 12.79, range [40.0, 97.81]

Foldseek 3Di:
DLVVCVVFPCVPAVLDDPVLNVCLPVDPDLVVVLVVCVVDVNSLVNLLSQLLVLLLCCLQPNVVSVVVNVVSLVVLVVLLVPCDPPVLDLVSLSSNLSSLLSNLLSCLSPVDPVCNVVSLVSSLVSLVSSVVSCVVVVHDDDPSSLSSLLNSLSSQLLVCVQVVDDDPSNVVVLVVNLVPDDPVCLLVDPSSLSVLLVVLSVCVVPDQADEPVVLLVSDPPVQRDPDVVVPHDLSNLSSLLSVLCLLVVCPDPPPGYDHPNDDPVSLSSNLSSLLVLLVVLLVCLVVSNDSHLVSSLVSLLSSLVSLLSSVVVCCVPPPDDDQDPVRVCVSCVSLVSNLVSLVSSCVSPVVSVVSNVVSVVSVVVSVVVD

Sequence (370 aa):
MIEHYLKVVVSEFKLLPTAQESSLLIHENPLKWTASNKGDPSASALIIVFAVSAALITRDLDVNLAIVSLRSRDDIHKLALEDGPNPAQPSSTKWKCTALCALALCELICPTSGQLWDFLGRAAASMEDLQEGYKFERSTLDTDLRRLEHTILKLESLATTHFRRPSLFFDIRLQLYLEDIPTLDLVSDELYVAGCLRSISHALGALTAPNEVFLEGLIPLSLQVTDPSSGIGLASAKLYLALHCLLTNIDTPPESGIFDIPSPRMVHIIAQSASVIIDRFTQLNDNNRIISIWMAAERVLEAGAIWVISLVHQQQSYGQRSQSAAGIRATLSPVVKVSSLLASFAARWTPGSAHLSTWETVVDLLWAMV